Protein AF-A0A2D6XC81-F1 (afdb_monomer_lite)

Secondary structure (DSSP, 8-state):
---------------------S---HHHHHHHHHHHHHHHHHHHHHHHHHHHHHHHHHHHHHHHHHHHTT-HHHHHHHHHHHHHHHHHHHHHHHHHHHHHHHHHHHHHHHHS-GGGHHHHHTS-HHHHHHHHHHHHTTT----------S------HHHHHTS-HHHHHHHHHHHHHHHHHHHHGGG---

Foldseek 3Di:
DDDDPDDDDDDDPPPPPDDPPDDPPVVVVVVVVVVVVVVVVVVVVVVVVVVVVVVVVVVVVVQVVCVVVVVVVVVVVVVVVVVVVVVVVVVVVVVVLVVLLVVLLVLDVVPDDPVCSVVSVPDHSVVSVVVSVVVVPPDPPPVPPPPVVVVPPVPVVVVLVPDDPVVNVVVVVVVVVVVVVVVVVVPDDD

pLDDT: mean 72.51, std 19.0, range [32.0, 94.06]

Sequence (190 aa):
MAEETTITNVDEQDVQTTEPEGDVDYEALYHKEKKYAQSMRLRAQDAEGKSDKLSLKSEEDRQAKMIAEGKKDELIQEQTTRIAEYEKKLAKFGKRDEDKKAKLLDQIFENTPEDDRVHYEKMDLTQLEHFVNQQQSSDVSNPAEAVQGRTNANYNLDSFMGENDQYKRDNFGDILKSYERKATSKTKVN

Radius of gyration: 33.67 Å; chains: 1; bounding box: 51×69×95 Å

Structure (mmCIF, N/CA/C/O backbone):
data_AF-A0A2D6XC81-F1
#
_entry.id   AF-A0A2D6XC81-F1
#
loop_
_atom_site.group_PDB
_atom_site.id
_atom_site.type_symbol
_atom_site.label_atom_id
_atom_site.label_alt_id
_atom_site.label_comp_id
_atom_site.label_asym_id
_atom_site.label_entity_id
_atom_site.label_seq_id
_atom_site.pdbx_PDB_ins_code
_atom_site.Cartn_x
_atom_site.Cartn_y
_atom_site.Cartn_z
_atom_site.occupancy
_atom_site.B_iso_or_equiv
_atom_site.auth_seq_id
_atom_site.auth_comp_id
_atom_site.auth_asym_id
_atom_site.auth_atom_id
_atom_site.pdbx_PDB_model_num
ATOM 1 N N . MET A 1 1 ? -8.170 -13.259 -47.198 1.00 38.00 1 MET A N 1
ATOM 2 C CA . MET A 1 1 ? -8.009 -14.654 -46.751 1.00 38.00 1 MET A CA 1
ATOM 3 C C . MET A 1 1 ? -8.309 -14.633 -45.267 1.00 38.00 1 MET A C 1
ATOM 5 O O . MET A 1 1 ? -7.469 -14.192 -44.498 1.00 38.00 1 MET A O 1
ATOM 9 N N . ALA A 1 2 ? -9.572 -14.874 -44.923 1.00 35.81 2 ALA A N 1
ATOM 10 C CA . ALA A 1 2 ? -10.047 -14.898 -43.548 1.00 35.81 2 ALA A CA 1
ATOM 11 C C . ALA A 1 2 ? -9.906 -16.338 -43.059 1.00 35.81 2 ALA A C 1
ATOM 13 O O . ALA A 1 2 ? -10.440 -17.240 -43.700 1.00 35.81 2 ALA A O 1
ATOM 14 N N . GLU A 1 3 ? -9.152 -16.547 -41.988 1.00 41.75 3 GLU A N 1
ATOM 15 C CA . GLU A 1 3 ? -9.093 -17.838 -41.314 1.00 41.75 3 GLU A CA 1
ATOM 16 C C . GLU A 1 3 ? -10.053 -17.777 -40.125 1.00 41.75 3 GLU A C 1
ATOM 18 O O . GLU A 1 3 ? -9.837 -17.061 -39.148 1.00 41.75 3 GLU A O 1
ATOM 23 N N . GLU A 1 4 ? -11.178 -18.472 -40.293 1.00 35.69 4 GLU A N 1
ATOM 24 C CA . GLU A 1 4 ? -12.159 -18.792 -39.263 1.00 35.69 4 GLU A CA 1
ATOM 25 C C . GLU A 1 4 ? -11.505 -19.666 -38.188 1.00 35.69 4 GLU A C 1
ATOM 27 O O . GLU A 1 4 ? -11.320 -20.873 -38.361 1.00 35.69 4 GLU A O 1
ATOM 32 N N . THR A 1 5 ? -11.185 -19.075 -37.039 1.00 40.00 5 THR A N 1
ATOM 33 C CA . THR A 1 5 ? -10.867 -19.855 -35.843 1.00 40.00 5 THR A CA 1
ATOM 34 C C . THR A 1 5 ? -12.167 -20.424 -35.287 1.00 40.00 5 THR A C 1
ATOM 36 O O . THR A 1 5 ? -12.931 -19.752 -34.596 1.00 40.00 5 THR A O 1
ATOM 39 N N . THR A 1 6 ? -12.423 -21.678 -35.646 1.00 36.78 6 THR A N 1
ATOM 40 C CA . THR A 1 6 ? -13.538 -22.485 -35.153 1.00 36.78 6 THR A CA 1
ATOM 41 C C . THR A 1 6 ? -13.372 -22.691 -33.646 1.00 36.78 6 THR A C 1
ATOM 43 O O . THR A 1 6 ? -12.379 -23.255 -33.191 1.00 36.78 6 THR A O 1
ATOM 46 N N . ILE A 1 7 ? -14.337 -22.196 -32.869 1.00 39.31 7 ILE A N 1
ATOM 47 C CA . ILE A 1 7 ? -14.452 -22.428 -31.428 1.00 39.31 7 ILE A CA 1
ATOM 48 C C . ILE A 1 7 ? -14.890 -23.881 -31.238 1.00 39.31 7 ILE A C 1
ATOM 50 O O . ILE A 1 7 ? -16.054 -24.220 -31.448 1.00 39.31 7 ILE A O 1
ATOM 54 N N . THR A 1 8 ? -13.957 -24.746 -30.852 1.00 38.28 8 THR A N 1
ATOM 55 C CA . THR A 1 8 ? -14.263 -26.105 -30.402 1.00 38.28 8 THR A CA 1
ATOM 56 C C . THR A 1 8 ? -14.789 -26.031 -28.969 1.00 38.28 8 THR A C 1
ATOM 58 O O . THR A 1 8 ? -14.029 -26.073 -28.005 1.00 38.28 8 THR A O 1
ATOM 61 N N . ASN A 1 9 ? -16.107 -25.876 -28.834 1.00 41.09 9 ASN A N 1
ATOM 62 C CA . ASN A 1 9 ? -16.814 -26.313 -27.636 1.00 41.09 9 ASN A CA 1
ATOM 63 C C . ASN A 1 9 ? -16.766 -27.845 -27.613 1.00 41.09 9 ASN A C 1
ATOM 65 O O . ASN A 1 9 ? -17.255 -28.489 -28.536 1.00 41.09 9 ASN A O 1
ATOM 69 N N . VAL A 1 10 ? -16.144 -28.397 -26.578 1.00 41.81 10 VAL A N 1
ATOM 70 C CA . VAL A 1 10 ? -16.233 -29.807 -26.181 1.00 41.81 10 VAL A CA 1
ATOM 71 C C . VAL A 1 10 ? -16.662 -29.723 -24.710 1.00 41.81 10 VAL A C 1
ATOM 73 O O . VAL A 1 10 ? -15.922 -29.157 -23.906 1.00 41.81 10 VAL A O 1
ATOM 76 N N . ASP A 1 11 ? -17.957 -29.867 -24.400 1.00 35.25 11 ASP A N 1
ATOM 77 C CA . ASP A 1 11 ? -18.632 -31.145 -24.077 1.00 35.25 11 ASP A CA 1
ATOM 78 C C . ASP A 1 11 ? -17.811 -31.932 -23.031 1.00 35.25 11 ASP A C 1
ATOM 80 O O . ASP A 1 11 ? -16.642 -32.215 -23.240 1.00 35.25 11 ASP A O 1
ATOM 84 N N . GLU A 1 12 ? -18.252 -32.262 -21.822 1.00 37.16 12 GLU A N 1
ATOM 85 C CA . GLU A 1 12 ? -19.576 -32.519 -21.272 1.00 37.16 12 GLU A CA 1
ATOM 86 C C . GLU A 1 12 ? -19.522 -32.194 -19.767 1.00 37.16 12 GLU A C 1
ATOM 88 O O . GLU A 1 12 ? -18.630 -32.650 -19.046 1.00 37.16 12 GLU A O 1
ATOM 93 N N . GLN A 1 13 ? -20.489 -31.427 -19.256 1.00 36.50 13 GLN A N 1
ATOM 94 C CA . GLN A 1 13 ? -20.865 -31.580 -17.853 1.00 36.50 13 GLN A CA 1
ATOM 95 C C . GLN A 1 13 ? -21.697 -32.853 -17.776 1.00 36.50 13 GLN A C 1
ATOM 97 O O . GLN A 1 13 ? -22.894 -32.834 -18.056 1.00 36.50 13 GLN A O 1
ATOM 102 N N . ASP A 1 14 ? -21.046 -33.954 -17.420 1.00 32.00 14 ASP A N 1
ATOM 103 C CA . ASP A 1 14 ? -21.730 -35.154 -16.966 1.00 32.00 14 ASP A CA 1
ATOM 104 C C . ASP A 1 14 ? -22.440 -34.797 -15.651 1.00 32.00 14 ASP A C 1
ATOM 106 O O . ASP A 1 14 ? -21.858 -34.804 -14.562 1.00 32.00 14 ASP A O 1
ATOM 110 N N . VAL A 1 15 ? -23.696 -34.349 -15.756 1.00 44.41 15 VAL A N 1
ATOM 111 C CA . VAL A 1 15 ? -24.601 -34.212 -14.613 1.00 44.41 15 VAL A CA 1
ATOM 112 C C . VAL A 1 15 ? -25.024 -35.625 -14.243 1.00 44.41 15 VAL A C 1
ATOM 114 O O . VAL A 1 15 ? -26.138 -36.073 -14.519 1.00 44.41 15 VAL A O 1
ATOM 117 N N . GLN A 1 16 ? -24.102 -36.339 -13.608 1.00 36.78 16 GLN A N 1
ATOM 118 C CA . GLN A 1 16 ? -24.397 -37.590 -12.949 1.00 36.78 16 GLN A CA 1
ATOM 119 C C . GLN A 1 16 ? -25.244 -37.258 -11.715 1.00 36.78 16 GLN A C 1
ATOM 121 O O . GLN A 1 16 ? -24.749 -36.941 -10.635 1.00 36.78 16 GLN A O 1
ATOM 126 N N . THR A 1 17 ? -26.562 -37.278 -11.903 1.00 44.34 17 THR A N 1
ATOM 127 C CA . THR A 1 17 ? -27.550 -37.296 -10.823 1.00 44.34 17 THR A CA 1
ATOM 128 C C . THR A 1 17 ? -27.515 -38.681 -10.182 1.00 44.34 17 THR A C 1
ATOM 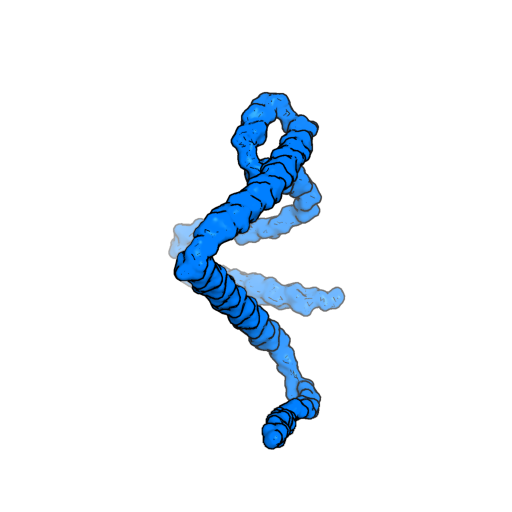130 O O . THR A 1 17 ? -28.348 -39.538 -10.447 1.00 44.34 17 THR A O 1
ATOM 133 N N . THR A 1 18 ? -26.505 -38.931 -9.350 1.00 44.34 18 THR A N 1
ATOM 134 C CA . THR A 1 18 ? -26.575 -39.998 -8.349 1.00 44.34 18 THR A CA 1
ATOM 135 C C . THR A 1 18 ? -27.339 -39.460 -7.150 1.00 44.34 18 THR A C 1
ATOM 137 O O . THR A 1 18 ? -26.847 -38.578 -6.443 1.00 44.34 18 THR A O 1
ATOM 140 N N . GLU A 1 19 ? -28.548 -39.976 -6.936 1.00 47.47 19 GLU A N 1
ATOM 141 C CA . GLU A 1 19 ? -29.212 -39.916 -5.633 1.00 47.47 19 GLU A CA 1
ATOM 142 C C . GLU A 1 19 ? -28.223 -40.391 -4.551 1.00 47.47 19 GLU A C 1
ATOM 144 O O . GLU A 1 19 ? -27.552 -41.408 -4.760 1.00 47.47 19 GLU A O 1
ATOM 149 N N . PRO A 1 20 ? -28.067 -39.689 -3.412 1.00 48.84 20 PRO A N 1
ATOM 150 C CA . PRO A 1 20 ? -27.183 -40.160 -2.363 1.00 48.84 20 PRO A CA 1
ATOM 151 C C . PRO A 1 20 ? -27.918 -41.234 -1.553 1.00 48.84 20 PRO A C 1
ATOM 153 O O . PRO A 1 20 ? -28.491 -40.961 -0.501 1.00 48.84 20 PRO A O 1
ATOM 156 N N . GLU A 1 21 ? -27.902 -42.476 -2.034 1.00 52.81 21 GLU A N 1
ATOM 157 C CA . GLU A 1 21 ? -28.022 -43.634 -1.148 1.00 52.81 21 GLU A CA 1
ATOM 158 C C . GLU A 1 21 ? -26.686 -43.802 -0.413 1.00 52.81 21 GLU A C 1
ATOM 160 O O . GLU A 1 21 ? -25.745 -44.427 -0.899 1.00 52.81 21 GLU A O 1
ATOM 165 N N . GLY A 1 22 ? -26.579 -43.180 0.757 1.00 58.00 22 GLY A N 1
ATOM 166 C CA . GLY A 1 22 ? -25.412 -43.295 1.623 1.00 58.00 22 GLY A CA 1
ATOM 167 C C . GLY A 1 22 ? -25.286 -42.084 2.529 1.00 58.00 22 GLY A C 1
ATOM 168 O O . GLY A 1 22 ? -25.382 -40.953 2.062 1.00 58.00 22 GLY A O 1
ATOM 169 N N . ASP A 1 23 ? -25.093 -42.336 3.822 1.00 63.72 23 ASP A N 1
ATOM 170 C CA . ASP A 1 23 ? -24.831 -41.320 4.842 1.00 63.72 23 ASP A CA 1
ATOM 171 C C . ASP A 1 23 ? -23.708 -40.391 4.346 1.00 63.72 23 ASP A C 1
ATOM 173 O O . ASP A 1 23 ? -22.561 -40.813 4.167 1.00 63.72 23 ASP A O 1
ATOM 177 N N . VAL A 1 24 ? -24.061 -39.155 3.983 1.00 73.88 24 VAL A N 1
ATOM 178 C CA . VAL A 1 24 ? -23.108 -38.198 3.420 1.00 73.88 24 VAL A CA 1
ATOM 179 C C . VAL A 1 24 ? -22.187 -37.781 4.553 1.00 73.88 24 VAL A C 1
ATOM 181 O O . VAL A 1 24 ? -22.616 -37.126 5.498 1.00 73.88 24 VAL A O 1
ATOM 184 N N . ASP A 1 25 ? -20.909 -38.139 4.455 1.00 81.06 25 ASP A N 1
ATOM 185 C CA . ASP A 1 25 ? -19.896 -37.684 5.404 1.00 81.06 25 ASP A CA 1
ATOM 186 C C . ASP A 1 25 ? -19.645 -36.178 5.210 1.00 81.06 25 ASP A C 1
ATOM 188 O O . ASP A 1 25 ? -18.779 -35.729 4.446 1.00 81.06 25 ASP A O 1
ATOM 192 N N . TYR A 1 26 ? -20.467 -35.381 5.892 1.00 86.06 26 TYR A N 1
ATOM 193 C CA . TYR A 1 26 ? -20.408 -33.925 5.886 1.00 86.06 26 TYR A CA 1
ATOM 194 C C . TYR A 1 26 ? -19.076 -33.399 6.433 1.00 86.06 26 TYR A C 1
ATOM 196 O O . TYR A 1 26 ? -18.635 -32.323 6.024 1.00 86.06 26 TYR A O 1
ATOM 204 N N . GLU A 1 27 ? -18.407 -34.146 7.315 1.00 85.12 27 GLU A N 1
ATOM 205 C CA . GLU A 1 27 ? -17.112 -33.759 7.871 1.00 85.12 27 GLU A CA 1
ATOM 206 C C . GLU A 1 27 ? -16.013 -33.877 6.805 1.00 85.12 27 GLU A C 1
ATOM 208 O O . GLU A 1 27 ? -15.240 -32.934 6.584 1.00 85.12 27 GLU A O 1
ATOM 213 N N . ALA A 1 28 ? -15.999 -34.976 6.047 1.00 87.62 28 ALA A N 1
ATOM 214 C CA . ALA A 1 28 ? -15.106 -35.133 4.901 1.00 87.62 28 ALA A CA 1
ATOM 215 C C . ALA A 1 28 ? -15.373 -34.087 3.804 1.00 87.62 28 ALA A C 1
ATOM 217 O O . ALA A 1 28 ? -14.422 -33.530 3.236 1.00 87.62 28 ALA A O 1
ATOM 218 N N . LEU A 1 29 ? -16.645 -33.777 3.525 1.00 88.81 29 LEU A N 1
ATOM 219 C CA . LEU A 1 29 ? -17.021 -32.757 2.543 1.00 88.81 29 LEU A CA 1
ATOM 220 C C . LEU A 1 29 ? -16.541 -31.361 2.968 1.00 88.81 29 LEU A C 1
ATOM 222 O O . LEU A 1 29 ? -15.898 -30.666 2.178 1.00 88.81 29 LEU A O 1
ATOM 226 N N . TYR A 1 30 ? -16.751 -30.993 4.232 1.00 91.50 30 TYR A N 1
ATOM 227 C CA . TYR A 1 30 ? -16.289 -29.727 4.799 1.00 91.50 30 TYR A CA 1
ATOM 228 C C . TYR A 1 30 ? -14.764 -29.582 4.726 1.00 91.50 30 TYR A C 1
ATOM 230 O O . TYR A 1 30 ? -14.238 -28.548 4.305 1.00 91.50 30 TYR A O 1
ATOM 238 N N . HIS A 1 31 ? -14.012 -30.628 5.079 1.00 92.06 31 HIS A N 1
ATOM 239 C CA . HIS A 1 31 ? -12.553 -30.593 4.984 1.00 92.06 31 HIS A CA 1
ATOM 240 C C . HIS A 1 31 ? -12.051 -30.493 3.540 1.00 92.06 31 HIS A C 1
ATOM 242 O O . HIS A 1 31 ? -11.043 -29.822 3.288 1.00 92.06 31 HIS A O 1
ATOM 248 N N . LYS A 1 32 ? -12.744 -31.127 2.589 1.00 91.06 32 LYS A N 1
ATOM 249 C CA . LYS A 1 32 ? -12.451 -31.011 1.155 1.00 91.06 32 LYS A CA 1
ATOM 250 C C . LYS A 1 32 ? -12.689 -29.584 0.661 1.00 91.06 32 LYS A C 1
ATOM 252 O O . LYS A 1 32 ? -11.815 -29.022 -0.001 1.00 91.06 32 LYS A O 1
ATOM 257 N N . GLU A 1 33 ? -13.809 -28.977 1.038 1.00 89.75 33 GLU A N 1
ATOM 258 C CA . GLU A 1 33 ? -14.145 -27.600 0.677 1.00 89.75 33 GLU A CA 1
ATOM 259 C C . GLU A 1 33 ? -13.168 -26.596 1.296 1.00 89.75 33 GLU A C 1
ATOM 261 O O . GLU A 1 33 ? -12.635 -25.735 0.598 1.00 89.75 33 GLU A O 1
ATOM 266 N N . LYS A 1 34 ? -12.812 -26.765 2.574 1.00 93.75 34 LYS A N 1
ATOM 267 C CA . LYS A 1 34 ? -11.819 -25.919 3.247 1.00 93.75 34 LYS A CA 1
ATOM 268 C C . LYS A 1 34 ? -10.455 -25.962 2.553 1.00 93.75 34 LYS A C 1
ATOM 270 O O . LYS A 1 34 ? -9.836 -24.917 2.345 1.00 93.75 34 LYS A O 1
ATOM 275 N N . LYS A 1 35 ? -9.980 -27.154 2.171 1.00 92.50 35 LYS A N 1
ATOM 276 C CA . LYS A 1 35 ? -8.724 -27.312 1.413 1.00 92.50 35 LYS A CA 1
ATOM 277 C C . LYS A 1 35 ? -8.811 -26.655 0.037 1.00 92.50 35 LYS A C 1
ATOM 279 O O . LYS A 1 35 ? -7.855 -26.007 -0.387 1.00 92.50 35 LYS A O 1
ATOM 284 N N . TYR A 1 36 ? -9.949 -26.788 -0.640 1.00 91.50 36 TYR A N 1
ATOM 285 C CA . TYR A 1 36 ? -10.182 -26.151 -1.931 1.00 91.50 36 TYR A CA 1
ATOM 286 C C . TYR A 1 36 ? -10.188 -24.620 -1.821 1.00 91.50 36 TYR A C 1
ATOM 288 O O . TYR A 1 36 ? -9.450 -23.955 -2.545 1.00 91.50 36 TYR A O 1
ATOM 296 N N . ALA A 1 37 ? -10.918 -24.058 -0.855 1.00 90.94 37 ALA A N 1
ATOM 297 C CA . ALA A 1 37 ? -10.942 -22.622 -0.585 1.00 90.94 37 ALA A CA 1
ATOM 298 C C . ALA A 1 37 ? -9.540 -22.081 -0.255 1.00 90.94 37 ALA A C 1
ATOM 300 O O . ALA A 1 37 ? -9.124 -21.045 -0.777 1.00 90.94 37 ALA A O 1
ATOM 301 N N . GLN A 1 38 ? -8.766 -22.814 0.553 1.00 92.50 38 GLN A N 1
ATOM 302 C CA . GLN A 1 38 ? -7.378 -22.462 0.851 1.00 92.50 38 GLN A CA 1
ATOM 303 C C . GLN A 1 38 ? -6.492 -22.492 -0.404 1.00 92.50 38 GLN A C 1
ATOM 305 O O . GLN A 1 38 ? -5.695 -21.578 -0.612 1.00 92.50 38 GLN A O 1
ATOM 310 N N . SER A 1 39 ? -6.642 -23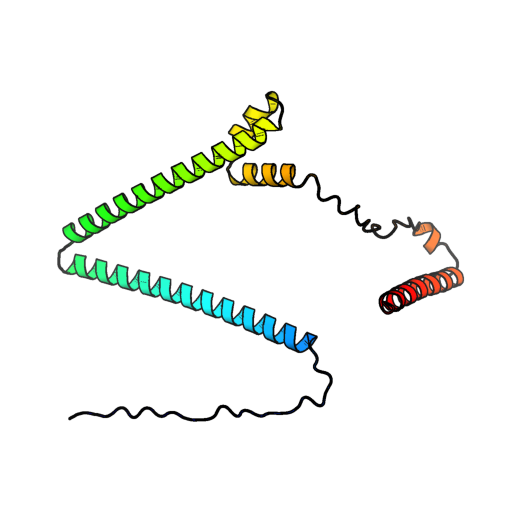.506 -1.259 1.00 93.62 39 SER A N 1
ATOM 311 C CA . SER A 1 39 ? -5.908 -23.607 -2.524 1.00 93.62 39 SER A CA 1
ATOM 312 C C . SER A 1 39 ? -6.246 -22.459 -3.477 1.00 93.62 39 SER A C 1
ATOM 314 O O . SER A 1 39 ? -5.343 -21.868 -4.069 1.00 93.62 39 SER A O 1
ATOM 316 N N . MET A 1 40 ? -7.524 -22.092 -3.582 1.00 92.19 40 MET A N 1
ATOM 317 C CA . MET A 1 40 ? -7.965 -20.970 -4.410 1.00 92.19 40 MET A CA 1
ATOM 318 C C . MET A 1 40 ? -7.427 -19.637 -3.892 1.00 92.19 40 MET A C 1
ATOM 320 O O . MET A 1 40 ? -6.970 -18.823 -4.691 1.00 92.19 40 MET A O 1
ATOM 324 N N . ARG A 1 41 ? -7.384 -19.440 -2.568 1.00 93.38 41 ARG A N 1
ATOM 325 C CA . ARG A 1 41 ? -6.755 -18.258 -1.964 1.00 93.38 41 ARG A CA 1
ATOM 326 C C . ARG A 1 41 ? -5.262 -18.176 -2.284 1.00 93.38 41 ARG A C 1
ATOM 328 O O . ARG A 1 41 ? -4.798 -17.111 -2.673 1.00 93.38 41 ARG A O 1
ATOM 335 N N . LEU A 1 42 ? -4.522 -19.278 -2.153 1.00 93.81 42 LEU A N 1
ATOM 336 C CA . LEU A 1 42 ? -3.093 -19.315 -2.494 1.00 93.81 42 LEU A CA 1
ATOM 337 C C . LEU A 1 42 ? -2.865 -19.015 -3.977 1.00 93.81 42 LEU A C 1
ATOM 339 O O . LEU A 1 42 ? -2.012 -18.206 -4.321 1.00 93.81 42 LEU A O 1
ATOM 343 N N . ARG A 1 43 ? -3.680 -19.603 -4.860 1.00 94.06 43 ARG A N 1
ATOM 344 C CA . ARG A 1 43 ? -3.616 -19.328 -6.298 1.00 94.06 43 ARG A CA 1
ATOM 345 C C . ARG A 1 43 ? -3.908 -17.862 -6.616 1.00 94.06 43 ARG A C 1
ATOM 347 O O . ARG A 1 43 ? -3.245 -17.303 -7.484 1.00 94.06 43 ARG A O 1
ATOM 354 N N . ALA A 1 44 ? -4.886 -17.258 -5.943 1.00 93.31 44 ALA A N 1
ATOM 355 C CA . ALA A 1 44 ? -5.198 -15.844 -6.107 1.00 93.31 44 ALA A CA 1
ATOM 356 C C . ALA A 1 44 ? -4.011 -14.969 -5.681 1.00 93.31 44 ALA A C 1
ATOM 358 O O . ALA A 1 44 ? -3.567 -14.141 -6.466 1.00 93.31 44 ALA A O 1
ATOM 359 N N . GLN A 1 45 ? -3.422 -15.234 -4.512 1.00 94.06 45 GLN A N 1
ATOM 360 C CA . GLN A 1 45 ? -2.234 -14.519 -4.031 1.00 94.06 45 GLN A CA 1
ATOM 361 C C . GLN A 1 45 ? -1.032 -14.675 -4.976 1.00 94.06 45 GLN A C 1
ATOM 363 O O . GLN A 1 45 ? -0.335 -13.705 -5.266 1.00 94.06 45 GLN A O 1
ATOM 368 N N . ASP A 1 46 ? -0.810 -15.877 -5.514 1.00 93.56 46 ASP A N 1
ATOM 369 C CA . ASP A 1 46 ? 0.243 -16.122 -6.504 1.00 93.56 46 ASP A CA 1
ATOM 370 C C . ASP A 1 46 ? -0.016 -15.380 -7.822 1.00 93.56 46 ASP A C 1
ATOM 372 O O . ASP A 1 46 ? 0.923 -14.902 -8.466 1.00 93.56 46 ASP A O 1
ATOM 376 N N . ALA A 1 47 ? -1.276 -15.303 -8.256 1.00 93.38 47 ALA A N 1
ATOM 377 C CA . ALA A 1 47 ? -1.667 -14.582 -9.461 1.00 93.38 47 ALA A CA 1
ATOM 378 C C . ALA A 1 47 ? -1.511 -13.066 -9.282 1.00 93.38 47 ALA A C 1
ATOM 380 O O . ALA A 1 47 ? -0.930 -12.421 -10.153 1.00 93.38 47 ALA A O 1
ATOM 381 N N . GLU A 1 48 ? -1.942 -12.522 -8.143 1.00 93.12 48 GLU A N 1
ATOM 382 C CA . GLU A 1 48 ? -1.729 -11.124 -7.754 1.00 93.12 48 GLU A CA 1
ATOM 383 C C . GLU A 1 48 ? -0.232 -10.795 -7.741 1.00 93.12 48 GLU A C 1
ATOM 385 O O . GLU A 1 48 ? 0.212 -9.902 -8.459 1.00 93.12 48 GLU A O 1
ATOM 390 N N . GLY A 1 49 ? 0.587 -11.609 -7.067 1.00 92.25 49 GLY A N 1
ATOM 391 C CA . GLY A 1 49 ? 2.034 -11.396 -7.020 1.00 92.25 49 GLY A CA 1
ATOM 392 C C . GLY A 1 49 ? 2.723 -11.490 -8.389 1.00 92.25 49 GLY A C 1
ATOM 393 O O . GLY A 1 49 ? 3.729 -10.819 -8.632 1.00 92.25 49 GLY A O 1
ATOM 394 N N . LYS A 1 50 ? 2.211 -12.312 -9.315 1.00 93.94 50 LYS A N 1
ATOM 395 C CA . LYS A 1 50 ? 2.695 -12.345 -10.708 1.00 93.94 50 LYS A CA 1
ATOM 396 C C . LYS A 1 50 ? 2.251 -11.115 -11.493 1.00 93.94 50 LYS A C 1
ATOM 398 O O . LYS A 1 50 ? 3.060 -10.575 -12.247 1.00 93.94 50 LYS A O 1
ATOM 403 N N . SER A 1 51 ? 1.006 -10.683 -11.315 1.00 92.19 51 SER A N 1
ATOM 404 C CA . SER A 1 51 ? 0.461 -9.480 -11.943 1.00 92.19 51 SER A CA 1
ATOM 405 C C . SER A 1 51 ? 1.258 -8.242 -11.535 1.00 92.19 51 SER A C 1
ATOM 407 O O . SER A 1 51 ? 1.700 -7.492 -12.402 1.00 92.19 51 SER A O 1
ATOM 409 N N . ASP A 1 52 ? 1.559 -8.091 -10.245 1.00 91.50 52 ASP A N 1
ATOM 410 C CA . ASP A 1 52 ? 2.354 -6.974 -9.725 1.00 91.50 52 ASP A CA 1
ATOM 411 C C . ASP A 1 52 ? 3.761 -6.947 -10.329 1.00 91.50 52 ASP A C 1
ATOM 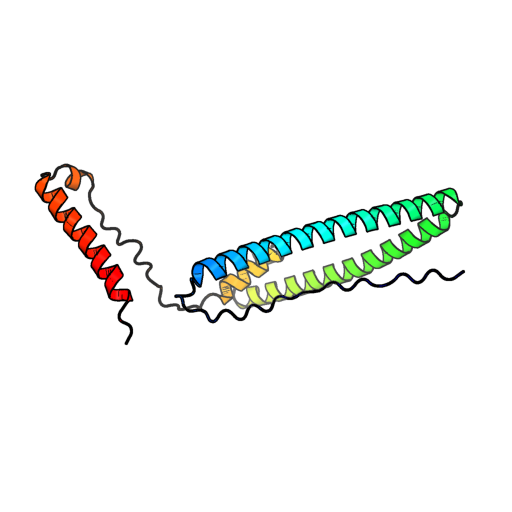413 O O . ASP A 1 52 ? 4.240 -5.906 -10.779 1.00 91.50 52 ASP A O 1
ATOM 417 N N . LYS A 1 53 ? 4.414 -8.113 -10.425 1.00 92.62 53 LYS A N 1
ATOM 418 C CA . LYS A 1 53 ? 5.737 -8.235 -11.060 1.00 92.62 53 LYS A CA 1
ATOM 419 C C . LYS A 1 53 ? 5.708 -7.868 -12.542 1.00 92.62 53 LYS A C 1
ATOM 421 O O . LYS A 1 53 ? 6.644 -7.234 -13.022 1.00 92.62 53 LYS A O 1
ATOM 426 N N . LEU A 1 54 ? 4.678 -8.290 -13.276 1.00 92.56 54 LEU A N 1
ATOM 427 C CA . LEU A 1 54 ? 4.526 -7.946 -14.692 1.00 92.56 54 LEU A CA 1
ATOM 428 C C . LEU A 1 54 ? 4.234 -6.457 -14.878 1.00 92.56 54 LEU A C 1
ATOM 430 O O . LEU A 1 54 ? 4.821 -5.836 -15.760 1.00 92.56 54 LEU A O 1
ATOM 434 N N . SER A 1 55 ? 3.391 -5.876 -14.024 1.00 92.88 55 SER A N 1
ATOM 435 C CA . SER A 1 55 ? 3.102 -4.443 -14.042 1.00 92.88 55 SER A CA 1
ATOM 436 C C . SER A 1 55 ? 4.354 -3.614 -13.761 1.00 92.88 55 SER A C 1
ATOM 438 O O . SER A 1 55 ? 4.586 -2.626 -14.452 1.00 92.88 55 SER A O 1
ATOM 440 N N . LEU A 1 56 ? 5.174 -4.020 -12.784 1.00 92.69 56 LEU A N 1
ATOM 441 C CA . LEU A 1 56 ? 6.430 -3.340 -12.466 1.00 92.69 56 LEU A CA 1
ATOM 442 C C . LEU A 1 56 ? 7.391 -3.380 -13.660 1.00 92.69 56 LEU A C 1
ATOM 444 O O . LEU A 1 56 ? 7.860 -2.338 -14.102 1.00 92.69 56 LEU A O 1
ATOM 448 N N . LYS A 1 57 ? 7.609 -4.568 -14.238 1.00 93.12 57 LYS A N 1
ATOM 449 C CA . LYS A 1 57 ? 8.475 -4.737 -15.415 1.00 93.12 57 LYS A CA 1
ATOM 450 C C . LYS A 1 57 ? 7.997 -3.932 -16.618 1.00 93.12 57 LYS A C 1
ATOM 452 O O . LYS A 1 57 ? 8.800 -3.302 -17.292 1.00 93.12 57 LYS A O 1
ATOM 457 N N . SER A 1 58 ? 6.691 -3.923 -16.882 1.00 92.44 58 SER A N 1
ATOM 458 C CA . SER A 1 58 ? 6.126 -3.141 -17.985 1.00 92.44 58 SER A CA 1
ATOM 459 C C . SER A 1 58 ? 6.357 -1.639 -17.804 1.00 92.44 58 SER A C 1
ATOM 461 O O . SER A 1 58 ? 6.553 -0.928 -18.789 1.00 92.44 58 SER A O 1
ATOM 463 N N . GLU A 1 59 ? 6.302 -1.145 -16.567 1.00 90.19 59 GLU A N 1
ATOM 464 C CA . GLU A 1 59 ? 6.566 0.259 -16.260 1.00 90.19 59 GLU A CA 1
ATOM 465 C C . GLU A 1 59 ? 8.065 0.579 -16.369 1.00 90.19 59 GLU A C 1
ATOM 467 O O . GLU A 1 59 ? 8.425 1.594 -16.963 1.00 90.19 59 GLU A O 1
ATOM 472 N N . GLU A 1 60 ? 8.947 -0.307 -15.898 1.00 91.31 60 GLU A N 1
ATOM 473 C CA . GLU A 1 60 ? 10.401 -0.194 -16.091 1.00 91.31 60 GLU A CA 1
ATOM 474 C C . GLU A 1 60 ? 10.771 -0.149 -17.583 1.00 91.31 60 GLU A C 1
ATOM 476 O O . GLU A 1 60 ? 11.509 0.740 -18.013 1.00 91.31 60 GLU A O 1
ATOM 481 N N . ASP A 1 61 ? 10.197 -1.038 -18.398 1.00 91.62 61 ASP A N 1
ATOM 482 C CA . ASP A 1 61 ? 10.413 -1.072 -19.847 1.00 91.62 61 ASP A CA 1
ATOM 483 C C . ASP A 1 61 ? 9.913 0.209 -20.530 1.00 91.62 61 ASP A C 1
ATOM 485 O O . ASP A 1 61 ? 10.564 0.739 -21.436 1.00 91.62 61 ASP A O 1
ATOM 489 N N . ARG A 1 62 ? 8.762 0.742 -20.101 1.00 91.69 62 ARG A N 1
ATOM 490 C CA . ARG A 1 62 ? 8.239 2.022 -20.597 1.00 91.69 62 ARG A CA 1
ATOM 491 C C . ARG A 1 62 ? 9.197 3.168 -20.267 1.00 91.69 62 ARG A C 1
ATOM 493 O O . ARG A 1 62 ? 9.491 3.981 -21.144 1.00 91.69 62 ARG A O 1
ATOM 500 N N . GLN A 1 63 ? 9.698 3.230 -19.035 1.00 90.25 63 GLN A N 1
ATOM 501 C CA . GLN A 1 63 ? 10.647 4.261 -18.612 1.00 90.25 63 GLN A CA 1
ATOM 502 C C . GLN A 1 63 ? 11.970 4.150 -19.378 1.00 90.25 63 GLN A C 1
ATOM 504 O O . GLN A 1 63 ? 12.476 5.158 -19.873 1.00 90.25 63 GLN A O 1
ATOM 509 N N . ALA A 1 64 ? 12.486 2.933 -19.568 1.00 90.69 64 ALA A N 1
ATOM 510 C CA . ALA A 1 64 ? 13.683 2.680 -20.364 1.00 90.69 64 ALA A CA 1
ATOM 511 C C . ALA A 1 64 ? 13.518 3.141 -21.823 1.00 90.69 64 ALA A C 1
ATOM 513 O O . ALA A 1 64 ? 14.424 3.774 -22.368 1.00 90.69 64 ALA A O 1
ATOM 514 N N . LYS A 1 65 ? 12.348 2.906 -22.439 1.00 91.31 65 LYS A N 1
ATOM 515 C CA . LYS A 1 65 ? 12.031 3.413 -23.786 1.00 91.31 65 LYS A CA 1
ATOM 516 C C . LYS A 1 65 ? 12.008 4.937 -23.841 1.00 91.31 65 LYS A C 1
ATOM 518 O O . LYS A 1 65 ? 12.634 5.509 -24.726 1.00 91.31 65 LYS A O 1
ATOM 523 N N . MET A 1 66 ? 11.359 5.605 -22.886 1.00 87.19 66 MET A N 1
ATOM 524 C CA . MET A 1 66 ? 11.330 7.074 -22.858 1.00 87.19 66 MET A CA 1
ATOM 525 C C . MET A 1 66 ? 12.730 7.677 -22.687 1.00 87.19 66 MET A C 1
ATOM 527 O O . MET A 1 66 ? 13.046 8.685 -23.315 1.00 87.19 66 MET A O 1
ATOM 531 N N . ILE A 1 67 ? 13.598 7.035 -21.900 1.00 89.44 67 ILE A N 1
ATOM 532 C CA . ILE A 1 67 ? 15.005 7.438 -21.773 1.00 89.44 67 ILE A CA 1
ATOM 533 C C . ILE A 1 67 ? 15.750 7.240 -23.100 1.00 89.44 67 ILE A C 1
ATOM 535 O O . ILE A 1 67 ? 16.468 8.143 -23.528 1.00 89.44 67 ILE A O 1
ATOM 539 N N . ALA A 1 68 ? 15.565 6.096 -23.768 1.00 90.38 68 ALA A N 1
ATOM 540 C CA . ALA A 1 68 ? 16.194 5.804 -25.057 1.00 90.38 68 ALA A CA 1
ATOM 541 C C . ALA A 1 68 ? 15.737 6.759 -26.178 1.00 90.38 68 ALA A C 1
ATOM 543 O O . ALA A 1 68 ? 16.531 7.116 -27.043 1.00 90.38 68 ALA A O 1
ATOM 544 N N . GLU A 1 69 ? 14.484 7.218 -26.135 1.00 90.62 69 GLU A N 1
ATOM 545 C CA . GLU A 1 69 ? 13.918 8.225 -27.045 1.00 90.62 69 GLU A CA 1
ATOM 546 C C . GLU A 1 69 ? 14.336 9.669 -26.702 1.00 90.62 69 GLU A C 1
ATOM 548 O O . GLU A 1 69 ? 13.926 10.607 -27.384 1.00 90.62 69 GLU A O 1
ATOM 553 N N . GLY A 1 70 ? 15.134 9.878 -25.648 1.00 87.56 70 GLY A N 1
ATOM 554 C CA . GLY A 1 70 ? 15.582 11.205 -25.213 1.00 87.56 70 GLY A CA 1
ATOM 555 C C . GLY A 1 70 ? 14.528 12.023 -24.455 1.00 87.56 70 GLY A C 1
ATOM 556 O O . GLY A 1 70 ? 14.778 13.178 -24.123 1.00 87.56 70 GLY A O 1
ATOM 557 N N . LYS A 1 71 ? 13.376 11.435 -24.110 1.00 93.19 71 LYS A N 1
ATOM 558 C CA . LYS A 1 71 ? 12.249 12.076 -23.398 1.00 93.19 71 LYS A CA 1
ATOM 559 C C . LYS A 1 71 ? 12.421 12.072 -21.877 1.00 93.19 71 LYS A C 1
ATOM 561 O O . LYS A 1 71 ? 11.476 11.872 -21.114 1.00 93.19 71 LYS A O 1
ATOM 566 N N . LYS A 1 72 ? 13.651 12.271 -21.405 1.00 90.69 72 LYS A N 1
ATOM 567 C CA . LYS A 1 72 ? 13.964 12.226 -19.970 1.00 90.69 72 LYS A CA 1
ATOM 568 C C . LYS A 1 72 ? 13.219 13.312 -19.185 1.00 90.69 72 LYS A C 1
ATOM 570 O O . LYS A 1 72 ? 12.758 13.046 -18.080 1.00 90.69 72 LYS A O 1
ATOM 575 N N . ASP A 1 73 ? 13.070 14.500 -19.763 1.00 89.19 73 ASP A N 1
ATOM 576 C CA . ASP A 1 73 ? 12.408 15.628 -19.099 1.00 89.19 73 ASP A CA 1
ATOM 577 C C . ASP A 1 73 ? 10.898 15.395 -18.924 1.00 89.19 73 ASP A C 1
ATOM 579 O O . ASP A 1 73 ? 10.346 15.724 -17.874 1.00 89.19 73 ASP A O 1
ATOM 583 N N . GLU A 1 74 ? 10.242 14.748 -19.894 1.00 89.56 74 GLU A N 1
ATOM 584 C CA . GLU A 1 74 ? 8.833 14.333 -19.787 1.00 89.56 74 GLU A CA 1
ATOM 585 C C . GLU A 1 74 ? 8.645 13.292 -18.672 1.00 89.56 74 GLU A C 1
ATOM 587 O O . GLU A 1 74 ? 7.744 13.425 -17.843 1.00 89.56 74 GLU A O 1
ATOM 592 N N . LEU A 1 75 ? 9.546 12.303 -18.583 1.00 90.12 75 LEU A N 1
ATOM 593 C CA . LEU A 1 75 ? 9.534 11.307 -17.506 1.00 90.12 75 LEU A CA 1
ATOM 594 C C . LEU A 1 75 ? 9.728 11.955 -16.123 1.00 90.12 75 LEU A C 1
ATOM 596 O O . LEU A 1 75 ? 9.047 11.586 -15.165 1.00 90.12 75 LEU A O 1
ATOM 600 N N . ILE A 1 76 ? 10.620 12.944 -16.005 1.00 89.56 76 ILE A N 1
ATOM 601 C CA . ILE A 1 76 ? 10.825 13.689 -14.753 1.00 89.56 76 ILE A CA 1
ATOM 602 C C . ILE A 1 76 ? 9.555 14.459 -14.365 1.00 89.56 76 ILE A C 1
ATOM 604 O O . ILE A 1 76 ? 9.165 14.441 -13.195 1.00 89.56 76 ILE A O 1
ATOM 608 N N . GLN A 1 77 ? 8.883 15.111 -15.318 1.00 93.06 77 GLN A N 1
ATOM 609 C CA . GLN A 1 77 ? 7.623 15.817 -15.056 1.00 93.06 77 GLN A CA 1
ATOM 610 C C . GLN A 1 77 ? 6.504 14.867 -14.612 1.00 93.06 77 GLN A C 1
ATOM 612 O O . GLN A 1 77 ? 5.778 15.176 -13.661 1.00 93.06 77 GLN A O 1
ATOM 617 N N . GLU A 1 78 ? 6.385 13.696 -15.244 1.00 90.25 78 GLU A N 1
ATOM 618 C CA . GLU A 1 78 ? 5.423 12.665 -14.847 1.00 90.25 78 GLU A CA 1
ATOM 619 C C . GLU A 1 78 ? 5.693 12.186 -13.414 1.00 90.25 78 GLU A C 1
ATOM 621 O O . GLU A 1 78 ? 4.789 12.197 -12.574 1.00 90.25 78 GLU A O 1
ATOM 626 N N . GLN A 1 79 ? 6.945 11.839 -13.094 1.00 91.00 79 GLN A N 1
ATOM 627 C CA . GLN A 1 79 ? 7.332 11.406 -11.749 1.00 91.00 79 GLN A CA 1
ATOM 628 C C . GLN A 1 79 ? 7.096 12.496 -10.699 1.00 91.00 79 GLN A C 1
ATOM 630 O O . GLN A 1 79 ? 6.553 12.208 -9.634 1.00 91.00 79 GLN A O 1
ATOM 635 N N . THR A 1 80 ? 7.427 13.751 -11.007 1.00 91.12 80 THR A N 1
ATOM 636 C CA . THR A 1 80 ? 7.210 14.895 -10.105 1.00 91.12 80 THR A CA 1
ATOM 637 C C . THR A 1 80 ? 5.725 15.085 -9.801 1.00 91.12 80 THR A C 1
ATOM 639 O O . THR A 1 80 ? 5.334 15.256 -8.646 1.00 91.12 80 THR A O 1
ATOM 642 N N . THR A 1 81 ? 4.878 14.990 -10.828 1.00 93.50 81 THR A N 1
ATOM 643 C CA . THR A 1 81 ? 3.420 15.081 -10.670 1.00 93.50 81 THR A CA 1
ATOM 644 C C . THR A 1 81 ? 2.894 13.943 -9.798 1.00 93.50 81 THR A C 1
ATOM 646 O O . THR A 1 81 ? 2.123 14.171 -8.864 1.00 93.50 81 THR A O 1
ATOM 649 N N . ARG A 1 82 ? 3.370 12.718 -10.044 1.00 92.44 82 ARG A N 1
ATOM 650 C CA . ARG A 1 82 ? 2.978 11.524 -9.287 1.00 92.44 82 ARG A CA 1
ATOM 651 C C . ARG A 1 82 ? 3.393 11.606 -7.817 1.00 92.44 82 ARG A C 1
ATOM 653 O O . ARG A 1 82 ? 2.611 11.235 -6.944 1.00 92.44 82 ARG A O 1
ATOM 660 N N . ILE A 1 83 ? 4.588 12.126 -7.536 1.00 92.31 83 ILE A N 1
ATOM 661 C CA . ILE A 1 83 ? 5.065 12.389 -6.171 1.00 92.31 83 ILE A CA 1
ATOM 662 C C . ILE A 1 83 ? 4.137 13.390 -5.479 1.00 92.31 83 ILE A C 1
ATOM 664 O O . ILE A 1 83 ? 3.611 13.081 -4.412 1.00 92.31 83 ILE A O 1
ATOM 668 N N . ALA A 1 84 ? 3.835 14.525 -6.117 1.00 93.00 84 ALA A N 1
ATOM 669 C CA . ALA A 1 84 ? 2.941 15.532 -5.547 1.00 93.00 84 ALA A CA 1
ATOM 670 C C . ALA A 1 84 ? 1.525 14.983 -5.266 1.00 93.00 84 ALA A C 1
ATOM 672 O O . ALA A 1 84 ? 0.869 15.366 -4.293 1.00 93.00 84 ALA A O 1
ATOM 673 N N . GLU A 1 85 ? 1.020 14.070 -6.097 1.00 92.88 85 GLU A N 1
ATOM 674 C CA . GLU A 1 85 ? -0.241 13.370 -5.834 1.00 92.88 85 GLU A CA 1
ATOM 675 C C . GLU A 1 85 ? -0.162 12.424 -4.634 1.00 92.88 85 GLU A C 1
ATOM 677 O O . GLU A 1 85 ? -1.091 12.390 -3.818 1.00 92.88 85 GLU A O 1
ATOM 682 N N . TYR A 1 86 ? 0.920 11.652 -4.511 1.00 91.94 86 TYR A N 1
ATOM 683 C CA . TYR A 1 86 ? 1.118 10.764 -3.369 1.00 91.94 86 TYR A CA 1
ATOM 684 C C . TYR A 1 86 ? 1.305 11.538 -2.068 1.00 91.94 86 TYR A C 1
ATOM 686 O O . TYR A 1 86 ? 0.698 11.158 -1.071 1.00 91.94 86 TYR A O 1
ATOM 694 N N . GLU A 1 87 ? 2.018 12.661 -2.080 1.00 90.62 87 GLU A N 1
ATOM 695 C CA . GLU A 1 87 ? 2.137 13.564 -0.931 1.00 90.62 87 GLU A CA 1
ATOM 696 C C . GLU A 1 87 ? 0.770 14.099 -0.488 1.00 90.62 87 GLU A C 1
ATOM 698 O O . GLU A 1 87 ? 0.432 14.057 0.695 1.00 90.62 87 GLU A O 1
ATOM 703 N N . LYS A 1 88 ? -0.087 14.514 -1.434 1.00 90.94 88 LYS A N 1
ATOM 704 C CA . LYS A 1 88 ? -1.469 14.930 -1.126 1.00 90.94 88 LYS A CA 1
ATOM 705 C C . LYS A 1 88 ? -2.292 13.800 -0.509 1.00 90.94 88 LYS A C 1
ATOM 707 O O . LYS A 1 88 ? -3.114 14.054 0.373 1.00 90.94 88 LYS A O 1
ATOM 712 N N . LYS A 1 89 ? -2.127 12.562 -0.984 1.00 88.31 89 LYS A N 1
ATOM 713 C CA . LYS A 1 89 ? -2.810 11.389 -0.414 1.00 88.31 89 LYS A CA 1
ATOM 714 C C . LYS A 1 89 ? -2.282 11.084 0.988 1.00 88.31 89 LYS A C 1
ATOM 716 O O . LYS A 1 89 ? -3.095 10.938 1.895 1.00 88.31 89 LYS A O 1
ATOM 721 N N . LEU A 1 90 ? -0.965 11.070 1.180 1.00 87.38 90 LEU A N 1
ATOM 722 C CA . LEU A 1 90 ? -0.305 10.894 2.477 1.00 87.38 90 LEU A CA 1
ATOM 723 C C . LEU A 1 90 ? -0.776 11.931 3.495 1.00 87.38 90 LEU A C 1
ATOM 725 O O . LEU A 1 90 ? -1.170 11.555 4.590 1.00 87.38 90 LEU A O 1
ATOM 729 N N . ALA A 1 91 ? -0.858 13.207 3.115 1.00 86.38 91 ALA A N 1
ATOM 730 C CA . ALA A 1 91 ? -1.372 14.257 3.991 1.00 86.38 91 ALA A CA 1
ATOM 731 C C . ALA A 1 91 ? -2.833 14.014 4.415 1.00 86.38 91 ALA A C 1
ATOM 733 O O . ALA A 1 91 ? -3.205 14.288 5.554 1.00 86.38 91 ALA A O 1
ATOM 734 N N . LYS A 1 92 ? -3.678 13.475 3.524 1.00 87.50 92 LYS A N 1
ATOM 735 C CA . LYS A 1 92 ? -5.055 13.081 3.876 1.00 87.50 92 LYS A CA 1
ATOM 736 C C . LYS A 1 92 ? -5.086 11.892 4.836 1.00 87.50 92 LYS A C 1
ATOM 738 O O . LYS A 1 92 ? -5.958 11.859 5.697 1.00 87.50 92 LYS A O 1
ATOM 743 N N . PHE A 1 93 ? -4.191 10.920 4.669 1.00 81.94 93 PHE A N 1
ATOM 744 C CA . PHE A 1 93 ? -4.083 9.785 5.586 1.00 81.94 93 PHE A CA 1
ATOM 745 C C . PHE A 1 93 ? -3.563 10.220 6.955 1.00 81.94 93 PHE A C 1
ATOM 747 O O . PHE A 1 93 ? -4.222 9.919 7.939 1.00 81.94 93 PHE A O 1
ATOM 754 N N . GLY A 1 94 ? -2.502 11.030 7.010 1.00 83.38 94 GLY A N 1
ATOM 755 C CA . GLY A 1 94 ? -1.979 11.587 8.260 1.00 83.38 94 GLY A CA 1
ATOM 756 C C . GLY A 1 94 ? -3.049 12.337 9.052 1.00 83.38 94 GLY A C 1
ATOM 757 O O . GLY A 1 94 ? -3.277 12.018 10.211 1.00 83.38 94 GLY A O 1
ATOM 758 N N . LYS A 1 95 ? -3.815 13.223 8.398 1.00 84.81 95 LYS A N 1
ATOM 759 C CA . LYS A 1 95 ? -4.950 13.905 9.047 1.00 84.81 95 LYS A CA 1
ATOM 760 C C . LYS A 1 95 ? -6.012 12.938 9.567 1.00 84.81 95 LYS A C 1
ATOM 762 O O . LYS A 1 95 ? -6.512 13.117 10.665 1.00 84.81 95 LYS A O 1
ATOM 767 N N . ARG A 1 96 ? -6.358 11.900 8.799 1.00 83.25 96 ARG A N 1
ATOM 768 C CA . ARG A 1 96 ? -7.330 10.888 9.244 1.00 83.25 96 ARG A CA 1
ATOM 769 C C . ARG A 1 96 ? -6.825 10.090 10.441 1.00 83.25 96 ARG A C 1
ATOM 771 O O . ARG A 1 96 ? -7.634 9.735 11.291 1.00 83.25 96 ARG A O 1
ATOM 778 N N . ASP A 1 97 ? -5.537 9.782 10.486 1.00 83.56 97 ASP A N 1
ATOM 779 C CA . ASP A 1 97 ? -4.935 9.036 11.589 1.00 83.56 97 ASP A CA 1
ATOM 780 C C . ASP A 1 97 ? -4.818 9.910 12.843 1.00 83.56 97 ASP A C 1
ATOM 782 O O . ASP A 1 97 ? -5.130 9.444 13.936 1.00 83.56 97 ASP A O 1
ATOM 786 N N . GLU A 1 98 ? -4.488 11.194 12.687 1.00 84.31 98 GLU A N 1
ATOM 787 C CA . GLU A 1 98 ? -4.549 12.198 13.757 1.00 84.31 98 GLU A CA 1
ATOM 788 C C . GLU A 1 98 ? -5.981 12.372 14.286 1.00 84.31 98 GLU A C 1
ATOM 790 O O . GLU A 1 98 ? -6.196 12.302 15.494 1.00 84.31 98 GLU A O 1
ATOM 795 N N . ASP A 1 99 ? -6.975 12.500 13.401 1.00 87.94 99 ASP A N 1
ATOM 796 C CA . ASP A 1 99 ? -8.391 12.609 13.774 1.00 87.94 99 ASP A CA 1
ATOM 797 C C . ASP A 1 99 ? -8.879 11.363 14.529 1.00 87.94 99 ASP A C 1
ATOM 799 O O . ASP A 1 99 ? -9.658 11.461 15.479 1.00 87.94 99 ASP A O 1
ATOM 803 N N . LYS A 1 100 ? -8.450 10.166 14.109 1.00 84.38 100 LYS A N 1
ATOM 804 C CA . LYS A 1 100 ? -8.761 8.914 14.815 1.00 84.38 100 LYS A CA 1
ATOM 805 C C . LYS A 1 100 ? -8.086 8.867 16.178 1.00 84.38 100 LYS A C 1
ATOM 807 O O . LYS A 1 100 ? -8.743 8.515 17.153 1.00 84.38 100 LYS A O 1
ATOM 812 N N . LYS A 1 101 ? -6.806 9.239 16.249 1.00 84.75 101 LYS A N 1
ATOM 813 C CA . LYS A 1 101 ? -6.059 9.291 17.506 1.00 84.75 101 LYS A CA 1
ATOM 814 C C . LYS A 1 101 ? -6.739 10.241 18.490 1.00 84.75 101 LYS A C 1
ATOM 816 O O . LYS A 1 101 ? -6.963 9.848 19.627 1.00 84.75 101 LYS A O 1
ATOM 821 N N . ALA A 1 102 ? -7.125 11.435 18.043 1.00 83.69 102 ALA A N 1
ATOM 822 C CA . ALA A 1 102 ? -7.846 12.407 18.859 1.00 83.69 102 ALA A CA 1
ATOM 823 C C . ALA A 1 102 ? -9.164 11.829 19.398 1.00 83.69 102 ALA A C 1
ATOM 825 O O . ALA A 1 102 ? -9.386 11.848 20.601 1.00 83.69 102 ALA A O 1
ATOM 826 N N . LYS A 1 103 ? -9.981 11.200 18.543 1.00 85.62 103 LYS A N 1
ATOM 827 C CA . LYS A 1 103 ? -11.240 10.563 18.971 1.00 85.62 103 LYS A CA 1
ATOM 828 C C . LYS A 1 103 ? -11.047 9.460 20.010 1.00 85.62 103 LYS A C 1
ATOM 830 O O . LYS A 1 103 ? -11.861 9.336 20.918 1.00 85.62 103 LYS A O 1
ATOM 835 N N . LEU A 1 104 ? -10.011 8.634 19.860 1.00 82.88 104 LEU A N 1
ATOM 836 C CA . LEU A 1 104 ? -9.713 7.574 20.827 1.00 82.88 104 LEU A CA 1
ATOM 837 C C . LEU A 1 104 ? -9.211 8.156 22.150 1.00 82.88 104 LEU A C 1
ATOM 839 O O . LEU A 1 104 ? -9.599 7.673 23.209 1.00 82.88 104 LEU A O 1
ATOM 843 N N . LEU A 1 105 ? -8.391 9.209 22.101 1.00 82.62 105 LEU A N 1
ATOM 844 C CA . LEU A 1 105 ? -7.949 9.919 23.299 1.00 82.62 105 LEU A CA 1
ATOM 845 C C . LEU A 1 105 ? -9.124 10.557 24.038 1.00 82.62 105 LEU A C 1
ATOM 847 O O . LEU A 1 105 ? -9.213 10.385 25.248 1.00 82.62 105 LEU A O 1
ATOM 851 N N . ASP A 1 106 ? -10.050 11.203 23.328 1.00 83.56 106 ASP A N 1
ATOM 852 C CA . ASP A 1 106 ? -11.261 11.775 23.925 1.00 83.56 106 ASP A CA 1
ATOM 853 C C . ASP A 1 106 ? -12.076 10.692 24.659 1.00 83.56 106 ASP A C 1
ATOM 855 O O . ASP A 1 106 ? -12.415 10.859 25.830 1.00 83.56 106 ASP A O 1
ATOM 859 N N . GLN A 1 107 ? -12.287 9.527 24.029 1.00 81.06 107 GLN A N 1
ATOM 860 C CA . GLN A 1 107 ? -12.986 8.388 24.648 1.00 81.06 107 GLN A CA 1
ATOM 861 C C . GLN A 1 107 ? -12.280 7.841 25.897 1.00 81.06 107 GLN A C 1
ATOM 863 O O . GLN A 1 107 ? -12.935 7.441 26.862 1.00 81.06 107 GLN A O 1
ATOM 868 N N . ILE A 1 108 ? -10.945 7.810 25.895 1.00 77.19 108 ILE A N 1
ATOM 869 C CA . ILE A 1 108 ? -10.163 7.364 27.054 1.00 77.19 108 ILE A CA 1
ATOM 870 C C . ILE A 1 108 ? -10.224 8.417 28.168 1.00 77.19 108 ILE A C 1
ATOM 872 O O . ILE A 1 108 ? -10.401 8.071 29.336 1.00 77.19 108 ILE A O 1
ATOM 876 N N . PHE A 1 109 ? -10.107 9.704 27.837 1.00 78.12 109 PHE A N 1
ATOM 877 C CA . PHE A 1 109 ? -10.081 10.800 28.809 1.00 78.12 109 PHE A CA 1
ATOM 878 C C . PHE A 1 109 ? -11.422 11.042 29.502 1.00 78.12 109 PHE A C 1
ATOM 880 O O . PHE A 1 109 ? -11.420 11.547 30.627 1.00 78.12 109 PHE A O 1
ATOM 887 N N . GLU A 1 110 ? -12.538 10.662 28.876 1.00 75.81 110 GLU A N 1
ATOM 888 C CA . GLU A 1 110 ? -13.867 10.659 29.500 1.00 75.81 110 GLU A CA 1
ATOM 889 C C . GLU A 1 110 ? -13.974 9.653 30.659 1.00 75.81 110 GLU A C 1
ATOM 891 O O . GLU A 1 110 ? -14.673 9.914 31.637 1.00 75.81 110 GLU A O 1
ATOM 896 N N . ASN A 1 111 ? -13.248 8.532 30.587 1.00 68.19 111 ASN A N 1
ATOM 897 C CA . ASN A 1 111 ? -13.376 7.413 31.527 1.00 68.19 111 ASN A CA 1
ATOM 898 C C . ASN A 1 111 ? -12.186 7.259 32.490 1.00 68.19 111 ASN A C 1
ATOM 900 O O . ASN A 1 111 ? -12.207 6.368 33.342 1.00 68.19 111 ASN A O 1
ATOM 904 N N . THR A 1 112 ? -11.149 8.099 32.375 1.00 63.75 112 THR A N 1
ATOM 905 C CA . THR A 1 112 ? -9.868 7.901 33.080 1.00 63.75 112 THR A CA 1
ATOM 906 C C . THR A 1 112 ? -9.421 9.157 33.855 1.00 63.75 112 THR A C 1
ATOM 908 O O . THR A 1 112 ? -9.597 10.270 33.349 1.00 63.75 112 THR A O 1
ATOM 911 N N . PRO A 1 113 ? -8.839 9.021 35.069 1.00 69.44 113 PRO A N 1
ATOM 912 C CA . PRO A 1 113 ? -8.315 10.146 35.854 1.00 69.44 113 PRO A CA 1
ATOM 913 C C . PRO A 1 113 ? -7.251 10.975 35.118 1.00 69.44 113 PRO A C 1
ATOM 915 O O . PRO A 1 113 ? -6.552 10.475 34.237 1.00 69.44 113 PRO A O 1
ATOM 918 N N . GLU A 1 114 ? -7.094 12.247 35.507 1.00 60.38 114 GLU A N 1
ATOM 919 C CA . GLU A 1 114 ? -6.201 13.188 34.809 1.00 60.38 114 GLU A CA 1
ATOM 920 C C . GLU A 1 114 ? -4.715 12.791 34.839 1.00 60.38 114 GLU A C 1
ATOM 922 O O . GLU A 1 114 ? -4.000 13.082 33.879 1.00 60.38 114 GLU A O 1
ATOM 927 N N . ASP A 1 115 ? -4.266 12.078 35.878 1.00 64.62 115 ASP A N 1
ATOM 928 C CA . ASP A 1 115 ? -2.861 11.671 36.046 1.00 64.62 115 ASP A CA 1
ATOM 929 C C . ASP A 1 115 ? -2.373 10.703 34.949 1.00 64.62 115 ASP A C 1
ATOM 931 O O . ASP A 1 115 ? -1.203 10.746 34.561 1.00 64.62 115 ASP A O 1
ATOM 935 N N . ASP A 1 116 ? -3.267 9.893 34.370 1.00 68.12 116 ASP A N 1
ATOM 936 C CA . ASP A 1 116 ? -2.905 8.928 33.323 1.00 68.12 116 ASP A CA 1
ATOM 937 C C . ASP A 1 116 ? -2.975 9.530 31.907 1.00 68.12 116 ASP A C 1
ATOM 939 O O . ASP A 1 116 ? -2.510 8.923 30.939 1.00 68.12 116 ASP A O 1
ATOM 943 N N . ARG A 1 117 ? -3.502 10.752 31.743 1.00 70.12 117 ARG A N 1
ATOM 944 C CA . ARG A 1 117 ? -3.704 11.370 30.416 1.00 70.12 117 ARG A CA 1
ATOM 945 C C . ARG A 1 117 ? -2.404 11.553 29.635 1.00 70.12 117 ARG A C 1
ATOM 947 O O . ARG A 1 117 ? -2.356 11.296 28.432 1.00 70.12 117 ARG A O 1
ATOM 954 N N . VAL A 1 118 ? -1.329 11.908 30.341 1.00 73.94 118 VAL A N 1
ATOM 955 C CA . VAL A 1 118 ? 0.019 12.082 29.770 1.00 73.94 118 VAL A CA 1
ATOM 956 C C . VAL A 1 118 ? 0.577 10.760 29.225 1.00 73.94 118 VAL A C 1
ATOM 958 O O . VAL A 1 118 ? 1.426 10.760 28.329 1.00 73.94 118 VAL A O 1
ATOM 961 N N . HIS A 1 119 ? 0.119 9.623 29.757 1.00 74.88 119 HIS A N 1
ATOM 962 C CA . HIS A 1 119 ? 0.524 8.301 29.293 1.00 74.88 119 HIS A CA 1
ATOM 963 C C . HIS A 1 119 ? -0.128 7.963 27.949 1.00 74.88 119 HIS A C 1
ATOM 965 O O . HIS A 1 119 ? 0.579 7.577 27.017 1.00 74.88 119 HIS A O 1
ATOM 971 N N . TYR A 1 120 ? -1.438 8.185 27.818 1.00 75.38 120 TYR A N 1
ATOM 972 C CA . TYR A 1 120 ? -2.180 7.883 26.591 1.00 75.38 120 TYR A CA 1
ATOM 973 C C . TYR A 1 120 ? -1.820 8.818 25.433 1.00 75.38 120 TYR A C 1
ATOM 975 O O . TYR A 1 120 ? -1.709 8.371 24.294 1.00 75.38 120 TYR A O 1
ATOM 983 N N . GLU A 1 121 ? -1.534 10.095 25.695 1.00 78.94 121 GLU A N 1
ATOM 984 C CA . GLU A 1 121 ? -1.134 11.043 24.644 1.00 78.94 121 GLU A CA 1
ATOM 985 C C . GLU A 1 121 ? 0.134 10.585 23.887 1.00 78.94 121 GLU A C 1
ATOM 987 O O . GLU A 1 121 ? 0.263 10.766 22.667 1.00 78.94 121 GLU A O 1
ATOM 992 N N . LYS A 1 122 ? 1.044 9.905 24.597 1.00 83.75 122 LYS A N 1
ATOM 993 C CA . LYS A 1 122 ? 2.300 9.365 24.053 1.00 83.75 122 LYS A CA 1
ATOM 994 C C . LYS A 1 122 ? 2.150 8.025 23.327 1.00 83.75 122 LYS A C 1
ATOM 996 O O . LYS A 1 122 ? 3.112 7.601 22.689 1.00 83.75 122 LYS A O 1
ATOM 1001 N N . MET A 1 123 ? 0.996 7.364 23.402 1.00 80.75 123 MET A N 1
ATOM 1002 C CA . MET A 1 123 ? 0.777 6.064 22.760 1.00 80.75 123 MET A CA 1
ATOM 1003 C C . MET A 1 123 ? 0.565 6.175 21.249 1.00 80.75 123 MET A C 1
ATOM 1005 O O . MET A 1 123 ? 0.182 7.227 20.713 1.00 80.75 123 MET A O 1
ATOM 1009 N N . ASP A 1 124 ? 0.825 5.068 20.555 1.00 85.31 124 ASP A N 1
ATOM 1010 C CA . ASP A 1 124 ? 0.469 4.916 19.147 1.00 85.31 124 ASP A CA 1
ATOM 1011 C C . ASP A 1 124 ? -1.033 4.609 18.975 1.00 85.31 124 ASP A C 1
ATOM 1013 O O . ASP A 1 124 ? -1.749 4.293 19.927 1.00 85.31 124 ASP A O 1
ATOM 1017 N N . LEU A 1 125 ? -1.534 4.753 17.745 1.00 82.25 125 LEU A N 1
ATOM 1018 C CA . LEU A 1 125 ? -2.954 4.554 17.442 1.00 82.25 125 LEU A CA 1
ATOM 1019 C C . LEU A 1 125 ? -3.420 3.131 17.798 1.00 82.25 125 LEU A C 1
ATOM 1021 O O . LEU A 1 125 ? -4.492 2.962 18.367 1.00 82.25 125 LEU A O 1
ATOM 1025 N N . THR A 1 126 ? -2.595 2.124 17.514 1.00 84.38 126 THR A N 1
ATOM 1026 C CA . THR A 1 126 ? -2.895 0.706 17.755 1.00 84.38 126 THR A CA 1
ATOM 1027 C C . THR A 1 126 ? -3.071 0.404 19.243 1.00 84.38 126 THR A C 1
ATOM 1029 O O . THR A 1 126 ? -3.977 -0.328 19.641 1.00 84.38 126 THR A O 1
ATOM 1032 N N . GLN A 1 127 ? -2.208 0.972 20.082 1.00 83.69 127 GLN A N 1
ATOM 1033 C CA . GLN A 1 127 ? -2.284 0.859 21.533 1.00 83.69 127 GLN A CA 1
ATOM 1034 C C . GLN A 1 127 ? -3.561 1.518 22.048 1.00 83.69 127 GLN A C 1
ATOM 1036 O O . GLN A 1 127 ? -4.280 0.902 22.832 1.00 83.69 127 GLN A O 1
ATOM 1041 N N . LEU A 1 128 ? -3.889 2.719 21.563 1.00 81.81 128 LE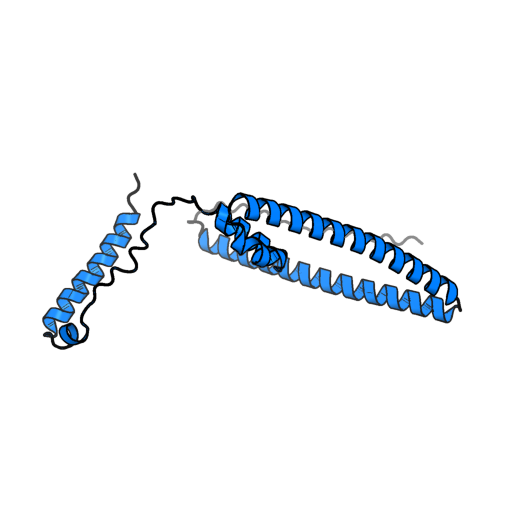U A N 1
ATOM 1042 C CA . L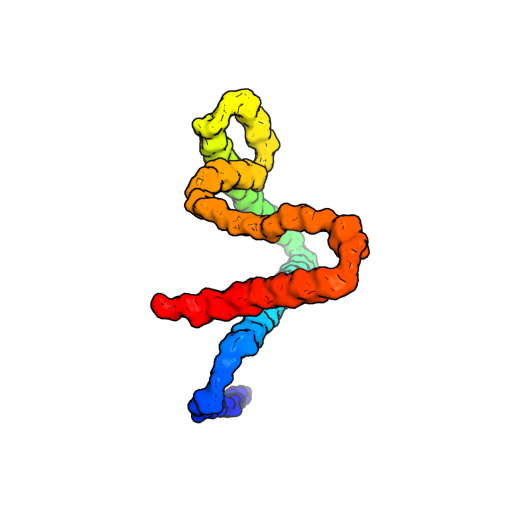EU A 1 128 ? -5.120 3.420 21.937 1.00 81.81 128 LEU A CA 1
ATOM 1043 C C . LEU A 1 128 ? -6.377 2.636 21.533 1.00 81.81 128 LEU A C 1
ATOM 1045 O O . LEU A 1 128 ? -7.285 2.490 22.348 1.00 81.81 128 LEU A O 1
ATOM 1049 N N . GLU A 1 129 ? -6.413 2.066 20.324 1.00 84.06 129 GLU A N 1
ATOM 1050 C CA . GLU A 1 129 ? -7.504 1.188 19.874 1.00 84.06 129 GLU A CA 1
ATOM 1051 C C . GLU A 1 129 ? -7.660 -0.029 20.793 1.00 84.06 129 GLU A C 1
ATOM 1053 O O . GLU A 1 129 ? -8.771 -0.399 21.169 1.00 84.06 129 GLU A O 1
ATOM 1058 N N . HIS A 1 130 ? -6.548 -0.641 21.199 1.00 83.44 130 HIS A N 1
ATOM 1059 C CA . HIS A 1 130 ? -6.568 -1.773 22.115 1.00 83.44 130 HIS A CA 1
ATOM 1060 C C . HIS A 1 130 ? -7.103 -1.392 23.505 1.00 83.44 130 HIS A C 1
ATOM 1062 O O . HIS A 1 130 ? -7.922 -2.128 24.052 1.00 83.44 130 HIS A O 1
ATOM 1068 N N . PHE A 1 131 ? -6.709 -0.240 24.060 1.00 78.56 131 PHE A N 1
ATOM 1069 C CA . PHE A 1 131 ? -7.229 0.240 25.346 1.00 78.56 131 PHE A CA 1
ATOM 1070 C C . PHE A 1 131 ? -8.727 0.544 25.299 1.00 78.56 131 PHE A C 1
ATOM 1072 O O . PHE A 1 131 ? -9.456 0.103 26.186 1.00 78.56 131 PHE A O 1
ATOM 1079 N N . VAL A 1 132 ? -9.202 1.221 24.250 1.00 81.19 132 VAL A N 1
ATOM 1080 C CA . VAL A 1 132 ? -10.638 1.482 24.063 1.00 81.19 132 VAL A CA 1
ATOM 1081 C C . VAL A 1 132 ? -11.416 0.173 23.951 1.00 81.19 132 VAL A C 1
ATOM 1083 O O . VAL A 1 132 ? -12.424 -0.000 24.632 1.00 81.19 132 VAL A O 1
ATOM 1086 N N . ASN A 1 133 ? -10.925 -0.785 23.161 1.00 80.06 133 ASN A N 1
ATOM 1087 C CA . ASN A 1 133 ? -11.567 -2.092 23.027 1.00 80.06 133 ASN A CA 1
ATOM 1088 C C . ASN A 1 133 ? -11.616 -2.846 24.365 1.00 80.06 133 ASN A C 1
ATOM 1090 O O . ASN A 1 133 ? -12.636 -3.457 24.676 1.00 80.06 133 ASN A O 1
ATOM 1094 N N . GLN A 1 134 ? -10.560 -2.769 25.185 1.00 76.25 134 GLN A N 1
ATOM 1095 C CA . GLN A 1 134 ? -10.563 -3.351 26.529 1.00 76.25 134 GLN A CA 1
ATOM 1096 C C . GLN A 1 134 ? -11.573 -2.667 27.459 1.00 76.25 134 GLN A C 1
ATOM 1098 O O . GLN A 1 134 ? -12.341 -3.361 28.126 1.00 76.25 134 GLN A O 1
ATOM 1103 N N . GLN A 1 135 ? -11.625 -1.331 27.470 1.00 70.19 135 GLN A N 1
ATOM 1104 C CA . GLN A 1 135 ? -12.581 -0.570 28.282 1.00 70.19 135 GLN A CA 1
ATOM 1105 C C . GLN A 1 135 ? -14.037 -0.849 27.872 1.00 70.19 135 GLN A C 1
ATOM 1107 O O . GLN A 1 135 ? -14.889 -1.036 28.738 1.00 70.19 135 GLN A O 1
ATOM 1112 N N . GLN A 1 136 ? -14.326 -0.948 26.571 1.00 66.75 136 GLN A N 1
ATOM 1113 C CA . GLN A 1 136 ? -15.665 -1.257 26.049 1.00 66.75 136 GLN A CA 1
ATOM 1114 C C . GLN A 1 136 ? -16.063 -2.727 26.233 1.00 66.75 136 GLN A C 1
ATOM 1116 O O . GLN A 1 136 ? -17.247 -3.040 26.323 1.00 66.75 136 GLN A O 1
ATOM 1121 N N . SER A 1 137 ? -15.092 -3.637 26.334 1.00 60.22 137 SER A N 1
ATOM 1122 C CA . SER A 1 137 ? -15.342 -5.060 26.602 1.00 60.22 137 SER A CA 1
ATOM 1123 C C . SER A 1 137 ? -15.674 -5.383 28.067 1.00 60.22 137 SER A C 1
ATOM 1125 O O . SER A 1 137 ? -15.783 -6.555 28.424 1.00 60.22 137 SER A O 1
ATOM 1127 N N . SER A 1 138 ? -15.874 -4.368 28.915 1.00 53.78 138 SER A N 1
ATOM 1128 C CA . SER A 1 138 ? -16.129 -4.526 30.352 1.00 53.78 138 SER A CA 1
ATOM 1129 C C . SER A 1 138 ? -17.494 -5.124 30.723 1.00 53.78 138 SER A C 1
ATOM 1131 O O . SER A 1 138 ? -17.753 -5.294 31.910 1.00 53.78 138 SER A O 1
ATOM 1133 N N . ASP A 1 139 ? -18.335 -5.530 29.765 1.00 49.38 139 ASP A N 1
ATOM 1134 C CA . ASP A 1 139 ? -19.616 -6.170 30.093 1.00 49.38 139 ASP A CA 1
ATOM 1135 C C . ASP A 1 139 ? -20.063 -7.253 29.099 1.00 49.38 139 ASP A C 1
ATOM 1137 O O . ASP A 1 139 ? -21.227 -7.356 28.712 1.00 49.38 139 ASP A O 1
ATOM 1141 N N . VAL A 1 140 ? -19.145 -8.145 28.718 1.00 49.34 140 VAL A N 1
ATOM 1142 C CA . VAL A 1 140 ? -19.574 -9.523 28.448 1.00 49.34 140 VAL A CA 1
ATOM 1143 C C . VAL A 1 140 ? -19.536 -10.259 29.781 1.00 49.34 140 VAL A C 1
ATOM 1145 O O . VAL A 1 140 ? -18.632 -11.046 30.058 1.00 49.34 140 VAL A O 1
ATOM 1148 N N . SER A 1 141 ? -20.572 -10.030 30.593 1.00 46.50 141 SER A N 1
ATOM 1149 C CA . SER A 1 141 ? -21.099 -11.042 31.509 1.00 46.50 141 SER A CA 1
ATOM 1150 C C . SER A 1 141 ? -21.616 -12.217 30.670 1.00 46.50 141 SER A C 1
ATOM 1152 O O . SER A 1 141 ? -22.801 -12.531 30.616 1.00 46.50 141 SER A O 1
ATOM 1154 N N . ASN A 1 142 ? -20.704 -12.893 29.970 1.00 44.00 142 ASN A N 1
ATOM 1155 C CA . ASN A 1 142 ? -20.807 -14.329 29.946 1.00 44.00 142 ASN A CA 1
ATOM 1156 C C . ASN A 1 142 ? -20.613 -14.661 31.428 1.00 44.00 142 ASN A C 1
ATOM 1158 O O . ASN A 1 142 ? -19.536 -14.328 31.944 1.00 44.00 142 ASN A O 1
ATOM 1162 N N . PRO A 1 143 ? -21.625 -15.188 32.157 1.00 46.69 143 PRO A N 1
ATOM 1163 C CA . PRO A 1 143 ? -21.339 -15.739 33.475 1.00 46.69 143 PRO A CA 1
ATOM 1164 C C . PRO A 1 143 ? -20.138 -16.609 33.220 1.00 46.69 143 PRO A C 1
ATOM 1166 O O . PRO A 1 143 ? -20.219 -17.387 32.268 1.00 46.69 143 PRO A O 1
ATOM 1169 N N . ALA A 1 144 ? -19.021 -16.350 33.914 1.00 46.34 144 ALA A N 1
ATOM 1170 C CA . ALA A 1 144 ? -17.783 -17.043 33.630 1.00 46.34 144 ALA A CA 1
ATOM 1171 C C . ALA A 1 144 ? -18.198 -18.486 33.394 1.00 46.34 144 ALA A C 1
ATOM 1173 O O . ALA A 1 144 ? -18.713 -19.136 34.313 1.00 46.34 144 ALA A O 1
ATOM 1174 N N . GLU A 1 145 ? -18.079 -18.966 32.150 1.00 46.34 145 GLU A N 1
ATOM 1175 C CA . GLU A 1 145 ? -17.850 -20.370 31.991 1.00 46.34 145 GLU A CA 1
ATOM 1176 C C . GLU A 1 145 ? -16.572 -20.463 32.797 1.00 46.34 145 GLU A C 1
ATOM 1178 O O . GLU A 1 145 ? -15.470 -20.157 32.344 1.00 46.34 145 GLU A O 1
ATOM 1183 N N . ALA A 1 146 ? -16.738 -20.835 34.062 1.00 42.28 146 ALA A N 1
ATOM 1184 C CA . ALA A 1 146 ? -15.923 -21.845 34.615 1.00 42.28 146 ALA A CA 1
ATOM 1185 C C . ALA A 1 146 ? -15.926 -22.914 33.508 1.00 42.28 146 ALA A C 1
ATOM 1187 O O . ALA A 1 146 ? -16.647 -23.904 33.561 1.00 42.28 146 ALA A O 1
ATOM 1188 N N . VAL A 1 147 ? -15.008 -22.766 32.541 1.00 44.56 147 VAL A N 1
ATOM 1189 C CA . VAL A 1 147 ? -13.787 -23.538 32.577 1.00 44.56 147 VAL A CA 1
ATOM 1190 C C . VAL A 1 147 ? -13.591 -23.833 34.050 1.00 44.56 147 VAL A C 1
ATOM 1192 O O . VAL A 1 147 ? -12.961 -23.081 34.792 1.00 44.56 147 VAL A O 1
ATOM 1195 N N . GLN A 1 148 ? -14.303 -24.866 34.511 1.00 43.81 148 GLN A N 1
ATOM 1196 C CA . GLN A 1 148 ? -13.957 -25.625 35.674 1.00 43.81 148 GLN A CA 1
ATOM 1197 C C . GLN A 1 148 ? -12.584 -26.092 35.247 1.00 43.81 148 GLN A C 1
ATOM 1199 O O . GLN A 1 148 ? -12.457 -27.119 34.579 1.00 43.81 148 GLN A O 1
ATOM 1204 N N . GLY A 1 149 ? -11.601 -25.199 35.436 1.00 39.12 149 GLY A N 1
ATOM 1205 C CA . GLY A 1 149 ? -10.211 -25.391 35.120 1.00 39.12 149 GLY A CA 1
ATOM 1206 C C . GLY A 1 149 ? -9.968 -26.686 35.802 1.00 39.12 149 GLY A C 1
ATOM 1207 O O . GLY A 1 149 ? -10.200 -26.719 37.014 1.00 39.12 149 GLY A O 1
ATOM 1208 N N . ARG A 1 150 ? -9.783 -27.719 34.956 1.00 47.25 150 ARG A N 1
ATOM 1209 C CA . ARG A 1 150 ? -9.828 -29.148 35.278 1.00 47.25 150 ARG A CA 1
ATOM 1210 C C . ARG A 1 150 ? -9.713 -29.236 36.768 1.00 47.25 150 ARG A C 1
ATOM 1212 O O . ARG A 1 150 ? -8.602 -28.933 37.196 1.00 47.25 150 ARG A O 1
ATOM 1219 N N . THR A 1 151 ? -10.836 -29.407 37.494 1.00 45.72 151 THR A N 1
ATOM 1220 C CA . THR A 1 151 ? -10.867 -29.265 38.964 1.00 45.72 151 THR A CA 1
ATOM 1221 C C . THR A 1 151 ? -9.504 -29.685 39.440 1.00 45.72 151 THR A C 1
ATOM 1223 O O . THR A 1 151 ? -9.158 -30.835 39.143 1.00 45.72 151 THR A O 1
ATOM 1226 N N . ASN A 1 152 ? -8.690 -28.742 39.946 1.00 46.22 152 ASN A N 1
ATOM 1227 C CA . ASN A 1 152 ? -7.351 -29.041 40.440 1.00 46.22 152 ASN A CA 1
ATOM 1228 C C . ASN A 1 152 ? -7.601 -29.920 41.662 1.00 46.22 152 ASN A C 1
ATOM 1230 O O . ASN A 1 152 ? -7.537 -29.490 42.808 1.00 46.22 152 ASN A O 1
ATOM 1234 N N . ALA A 1 153 ? -7.997 -31.157 41.392 1.00 48.59 153 ALA A N 1
ATOM 1235 C CA . ALA A 1 153 ? -7.885 -32.278 42.248 1.00 48.59 153 ALA A CA 1
ATOM 1236 C C . ALA A 1 153 ? -6.381 -32.352 42.372 1.00 48.59 153 ALA A C 1
ATOM 1238 O O . ALA A 1 153 ? -5.664 -32.795 41.473 1.00 48.59 153 ALA A O 1
ATOM 1239 N N . ASN A 1 154 ? -5.923 -31.710 43.437 1.00 49.62 154 ASN A N 1
ATOM 1240 C CA . ASN A 1 154 ? -4.588 -31.816 43.944 1.00 49.62 154 ASN A CA 1
ATOM 1241 C C . ASN A 1 154 ? -4.441 -33.280 44.361 1.00 49.62 154 ASN A C 1
ATOM 1243 O O . ASN A 1 154 ? -4.575 -33.635 45.529 1.00 49.62 154 ASN A O 1
ATOM 1247 N N . TYR A 1 155 ? -4.319 -34.154 43.363 1.00 54.47 155 TYR A N 1
ATOM 1248 C CA . TYR A 1 155 ? -3.977 -35.537 43.558 1.00 54.47 155 TYR A CA 1
ATOM 1249 C C . TYR A 1 155 ? -2.530 -35.477 43.995 1.00 54.47 155 TYR A C 1
ATOM 1251 O O . TYR A 1 155 ? -1.637 -35.207 43.192 1.00 54.47 155 TYR A O 1
ATOM 1259 N N . ASN A 1 156 ? -2.323 -35.639 45.296 1.00 59.94 156 ASN A N 1
ATOM 1260 C CA . ASN A 1 156 ? -0.999 -35.827 45.842 1.00 59.94 156 ASN A CA 1
ATOM 1261 C C . ASN A 1 156 ? -0.424 -37.089 45.181 1.00 59.94 156 ASN A C 1
ATOM 1263 O O . ASN A 1 156 ? -0.771 -38.208 45.564 1.00 59.94 156 ASN A O 1
ATOM 1267 N N . LEU A 1 157 ? 0.387 -36.891 44.136 1.00 59.22 157 LEU A N 1
ATOM 1268 C CA . LEU A 1 157 ? 0.966 -37.975 43.351 1.00 59.22 157 LEU A CA 1
ATOM 1269 C C . LEU A 1 157 ? 1.822 -38.880 44.238 1.00 59.22 157 LEU A C 1
ATOM 1271 O O . LEU A 1 157 ? 1.811 -40.089 44.040 1.00 59.22 157 LEU A O 1
ATOM 1275 N N . ASP A 1 158 ? 2.487 -38.319 45.249 1.00 61.31 158 ASP A N 1
ATOM 1276 C CA . ASP A 1 158 ? 3.310 -39.084 46.187 1.00 61.31 158 ASP A CA 1
ATOM 1277 C C . ASP A 1 158 ? 2.445 -40.013 47.048 1.00 61.31 158 ASP A C 1
ATOM 1279 O O . ASP A 1 158 ? 2.793 -41.175 47.262 1.00 61.31 158 ASP A O 1
ATOM 1283 N N . SER A 1 159 ? 1.266 -39.541 47.464 1.00 63.75 159 SER A N 1
ATOM 1284 C CA . SER A 1 159 ? 0.290 -40.364 48.186 1.00 63.75 159 SER A CA 1
ATOM 1285 C C . SER A 1 159 ? -0.312 -41.442 47.282 1.00 63.75 159 SER A C 1
ATOM 1287 O O . SER A 1 159 ? -0.397 -42.594 47.691 1.00 63.75 159 SER A O 1
ATOM 1289 N N . PHE A 1 160 ? -0.661 -41.104 46.034 1.00 63.91 160 PHE A N 1
ATOM 1290 C CA . PHE A 1 160 ? -1.209 -42.057 45.060 1.00 63.91 160 PHE A CA 1
ATOM 1291 C C . PHE A 1 160 ? -0.204 -43.155 44.694 1.00 63.91 160 PHE A C 1
ATOM 1293 O O . PHE A 1 160 ? -0.570 -44.323 44.591 1.00 63.91 160 PHE A O 1
ATOM 1300 N N . MET A 1 161 ? 1.072 -42.807 44.521 1.00 66.81 161 MET A N 1
ATOM 1301 C CA . MET A 1 161 ? 2.129 -43.760 44.175 1.00 66.81 161 MET A CA 1
ATOM 1302 C C . MET A 1 161 ? 2.481 -44.695 45.341 1.00 66.81 161 MET A C 1
ATOM 1304 O O . MET A 1 161 ? 2.897 -45.827 45.083 1.00 66.81 161 MET A O 1
ATOM 1308 N N . GLY A 1 162 ? 2.247 -44.266 46.587 1.00 67.69 162 GLY A N 1
ATOM 1309 C CA . GLY A 1 162 ? 2.407 -45.078 47.798 1.00 67.69 162 GLY A CA 1
ATOM 1310 C C . GLY A 1 162 ? 1.265 -46.064 48.081 1.00 67.69 162 GLY A C 1
ATOM 1311 O O . GLY A 1 162 ? 1.416 -46.931 48.939 1.00 67.69 162 GLY A O 1
ATOM 1312 N N . GLU A 1 163 ? 0.139 -45.965 47.369 1.00 70.12 163 GLU A N 1
ATOM 1313 C CA . GLU A 1 163 ? -1.016 -46.846 47.573 1.00 70.12 163 GLU A CA 1
ATOM 1314 C C . GLU A 1 163 ? -0.865 -48.210 46.876 1.00 70.12 163 GLU A C 1
ATOM 1316 O O . GLU A 1 163 ? -0.107 -48.377 45.915 1.00 70.12 163 GLU A O 1
ATOM 1321 N N . ASN A 1 164 ? -1.611 -49.207 47.359 1.00 73.25 164 ASN A N 1
ATOM 1322 C CA . ASN A 1 164 ? -1.589 -50.571 46.827 1.00 73.25 164 ASN A CA 1
ATOM 1323 C C . ASN A 1 164 ? -2.104 -50.613 45.371 1.00 73.25 164 ASN A C 1
ATOM 1325 O O . ASN A 1 164 ? -3.061 -49.924 45.014 1.00 73.25 164 ASN A O 1
ATOM 1329 N N . ASP A 1 165 ? -1.512 -51.459 44.526 1.00 72.44 165 ASP A N 1
ATOM 1330 C CA . ASP A 1 165 ? -1.795 -51.530 43.083 1.00 72.44 165 ASP A CA 1
ATOM 1331 C C . ASP A 1 165 ? -3.258 -51.847 42.758 1.00 72.44 165 ASP A C 1
ATOM 1333 O O . ASP A 1 165 ? -3.775 -51.442 41.714 1.00 72.44 165 ASP A O 1
ATOM 1337 N N . GLN A 1 166 ? -3.948 -52.533 43.666 1.00 71.19 166 GLN A N 1
ATOM 1338 C CA . GLN A 1 166 ? -5.370 -52.826 43.528 1.00 71.19 166 GLN A CA 1
ATOM 1339 C C . GLN A 1 166 ? -6.232 -51.562 43.669 1.00 71.19 166 GLN A C 1
ATOM 1341 O O . GLN A 1 166 ? -7.093 -51.310 42.832 1.00 71.19 166 GLN A O 1
ATOM 1346 N N . TYR A 1 167 ? -5.908 -50.694 44.632 1.00 68.88 167 TYR A N 1
ATOM 1347 C CA . TYR A 1 167 ? -6.584 -49.409 44.827 1.00 68.88 167 TYR A CA 1
ATOM 1348 C C . TYR A 1 167 ? -6.354 -48.452 43.648 1.00 68.88 167 TYR A C 1
ATOM 1350 O O . TYR A 1 167 ? -7.275 -47.768 43.197 1.00 68.88 167 TYR A O 1
ATOM 1358 N N . LYS A 1 168 ? -5.137 -48.451 43.086 1.00 69.00 168 LYS A N 1
ATOM 1359 C CA . LYS A 1 168 ? -4.800 -47.661 41.890 1.00 69.00 168 LYS A CA 1
ATOM 1360 C C . LYS A 1 168 ? -5.648 -48.064 40.682 1.00 69.00 168 LYS A C 1
ATOM 1362 O O . LYS A 1 168 ? -6.115 -47.192 39.953 1.00 69.00 168 LYS A O 1
ATOM 1367 N N . ARG A 1 169 ? -5.859 -49.369 40.472 1.00 69.50 169 ARG A N 1
ATOM 1368 C CA . ARG A 1 169 ? -6.666 -49.897 39.358 1.00 69.50 169 ARG A CA 1
ATOM 1369 C C . ARG A 1 169 ? -8.152 -49.590 39.518 1.00 69.50 169 ARG A C 1
ATOM 1371 O O . ARG A 1 169 ? -8.774 -49.161 38.547 1.00 69.50 169 ARG A O 1
ATOM 1378 N N . ASP A 1 170 ? -8.689 -49.748 40.724 1.00 69.56 170 ASP A N 1
ATOM 1379 C CA . ASP A 1 170 ? -10.106 -49.498 40.999 1.00 69.56 170 ASP A CA 1
ATOM 1380 C C . ASP A 1 170 ? -10.457 -48.009 40.814 1.00 69.56 170 ASP A C 1
ATOM 1382 O O . ASP A 1 170 ? -11.422 -47.680 40.121 1.00 69.56 170 ASP A O 1
ATOM 1386 N N . ASN A 1 171 ? -9.599 -47.098 41.292 1.00 65.69 171 ASN A N 1
ATOM 1387 C CA . ASN A 1 171 ? -9.769 -45.657 41.071 1.00 65.69 171 ASN A CA 1
ATOM 1388 C C . ASN A 1 171 ? -9.628 -45.249 39.597 1.00 65.69 171 ASN A C 1
ATOM 1390 O O . ASN A 1 171 ? -10.358 -44.377 39.122 1.00 65.69 171 ASN A O 1
ATOM 1394 N N . PHE A 1 172 ? -8.724 -45.880 38.840 1.00 65.44 172 PHE A N 1
ATOM 1395 C CA . PHE A 1 172 ? -8.602 -45.606 37.404 1.00 65.44 172 PHE A CA 1
ATOM 1396 C C . PHE A 1 172 ? -9.853 -46.040 36.631 1.00 65.44 172 PHE A C 1
ATOM 1398 O O . PHE A 1 172 ? -10.284 -45.349 35.705 1.00 65.44 172 PHE A O 1
ATOM 1405 N N . GLY A 1 173 ? -10.471 -47.152 37.041 1.00 70.00 173 GLY A N 1
ATOM 1406 C CA . GLY A 1 173 ? -11.745 -47.613 36.497 1.00 70.00 173 GLY A CA 1
ATOM 1407 C C . GLY A 1 173 ? -12.872 -46.599 36.705 1.00 70.00 173 GLY A C 1
ATOM 1408 O O . GLY A 1 173 ? -13.659 -46.352 35.789 1.00 70.00 173 GLY A O 1
ATOM 1409 N N . ASP A 1 174 ? -12.928 -45.957 37.869 1.00 67.38 174 ASP A N 1
ATOM 1410 C CA . ASP A 1 174 ? -13.942 -44.940 38.165 1.00 67.38 174 ASP A CA 1
ATOM 1411 C C . ASP A 1 174 ? -13.694 -43.613 37.437 1.00 67.38 174 ASP A C 1
ATOM 1413 O O . ASP A 1 174 ? -14.647 -42.974 36.974 1.00 67.38 174 ASP A O 1
ATOM 1417 N N . ILE A 1 175 ? -12.427 -43.249 37.218 1.00 65.75 175 ILE A N 1
ATOM 1418 C CA . ILE A 1 175 ? -12.047 -42.123 36.357 1.00 65.75 175 ILE A CA 1
ATOM 1419 C C . ILE A 1 175 ? -12.518 -42.379 34.919 1.00 65.75 175 ILE A C 1
ATOM 1421 O O . ILE A 1 175 ? -13.204 -41.529 34.349 1.00 65.75 175 ILE A O 1
ATOM 1425 N N . LEU A 1 176 ? -12.246 -43.556 34.346 1.00 68.81 176 LEU A N 1
ATOM 1426 C CA . LEU A 1 176 ? -12.677 -43.907 32.984 1.00 68.81 176 LEU A CA 1
ATOM 1427 C C . LEU A 1 176 ? -14.208 -43.913 32.839 1.00 68.81 176 LEU A C 1
ATOM 1429 O O . LEU A 1 176 ? -14.743 -43.299 31.913 1.00 68.81 176 LEU A O 1
ATOM 1433 N N . LYS A 1 177 ? -14.932 -44.487 33.810 1.00 70.62 177 LYS A N 1
ATOM 1434 C CA . LYS A 1 177 ? -16.407 -44.451 33.847 1.00 70.62 177 LYS A CA 1
ATOM 1435 C C . LYS A 1 177 ? -16.966 -43.027 33.930 1.00 70.62 177 LYS A C 1
ATOM 1437 O O . LYS A 1 177 ? -18.078 -42.778 33.462 1.00 70.62 177 LYS A O 1
ATOM 1442 N N . SER A 1 178 ? -16.243 -42.088 34.544 1.00 63.06 178 SER A N 1
ATOM 1443 C CA . SER A 1 178 ? -16.656 -40.680 34.604 1.00 63.06 178 SER A CA 1
ATOM 1444 C C . SER A 1 178 ? -16.555 -39.982 33.240 1.00 63.06 178 SER A C 1
ATOM 1446 O O . SER A 1 178 ? -17.393 -39.134 32.922 1.00 63.06 178 SER A O 1
ATOM 1448 N N . TYR A 1 179 ? -15.592 -40.384 32.403 1.00 64.25 179 TYR A N 1
ATOM 1449 C CA . TYR A 1 179 ? -15.462 -39.899 31.029 1.00 64.25 179 TYR A CA 1
ATOM 1450 C C . TYR A 1 179 ? -16.537 -40.493 30.108 1.00 64.25 179 TYR A C 1
ATOM 1452 O O . TYR A 1 179 ? -17.148 -39.746 29.344 1.00 64.25 179 TYR A O 1
ATOM 1460 N N . GLU A 1 180 ? -16.862 -41.784 30.235 1.00 65.19 180 GLU A N 1
ATOM 1461 C CA . GLU A 1 180 ? -17.953 -42.416 29.467 1.00 65.19 180 GLU A CA 1
ATOM 1462 C C . GLU A 1 180 ? -19.335 -41.824 29.791 1.00 65.19 180 GLU A C 1
ATOM 1464 O O . GLU A 1 180 ? -20.139 -41.557 28.891 1.00 65.19 180 GLU A O 1
ATOM 1469 N N . ARG A 1 181 ? -19.616 -41.541 31.070 1.00 62.62 181 ARG A N 1
ATOM 1470 C CA . ARG A 1 181 ? -20.869 -40.879 31.481 1.00 62.62 181 ARG A CA 1
ATOM 1471 C C . ARG A 1 181 ? -20.991 -39.455 30.929 1.00 62.62 181 ARG A C 1
ATOM 1473 O O . ARG A 1 181 ? -22.087 -39.034 30.572 1.00 62.62 181 ARG A O 1
ATOM 1480 N N . LYS A 1 182 ? -19.878 -38.722 30.813 1.00 57.69 182 LYS A N 1
ATOM 1481 C CA . LYS A 1 182 ? -19.848 -37.375 30.211 1.00 57.69 182 LYS A CA 1
ATOM 1482 C C . LYS A 1 182 ? -19.960 -37.394 28.684 1.00 57.69 182 LYS A C 1
ATOM 1484 O O . LYS A 1 182 ? -20.515 -36.458 28.116 1.00 57.69 182 LYS A O 1
ATOM 1489 N N . ALA A 1 183 ? -19.463 -38.439 28.023 1.00 56.38 183 ALA A N 1
ATOM 1490 C CA . ALA A 1 183 ? -19.634 -38.623 26.583 1.00 56.38 183 ALA A CA 1
ATOM 1491 C C . ALA A 1 183 ? -21.102 -38.918 26.229 1.00 56.38 183 ALA A C 1
ATOM 1493 O O . ALA A 1 183 ? -21.656 -38.328 25.307 1.00 56.38 183 ALA A O 1
ATOM 1494 N N . THR A 1 184 ? -21.766 -39.765 27.018 1.00 52.09 184 THR A N 1
ATOM 1495 C CA . THR A 1 184 ? -23.166 -40.157 26.789 1.00 52.09 184 THR A CA 1
ATOM 1496 C C . THR A 1 184 ? -24.181 -39.082 27.190 1.00 52.09 184 THR A C 1
A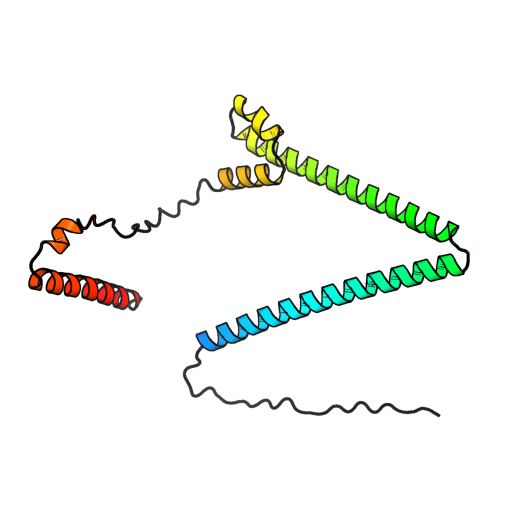TOM 1498 O O . THR A 1 184 ? -25.210 -38.954 26.523 1.00 52.09 184 THR A O 1
ATOM 1501 N N . SER A 1 185 ? -23.898 -38.246 28.201 1.00 49.47 185 SER A N 1
ATOM 1502 C CA . SER A 1 185 ? -24.824 -37.183 28.633 1.00 49.47 185 SER A CA 1
ATOM 1503 C C . SER A 1 185 ? -24.950 -36.008 27.655 1.00 49.47 185 SER A C 1
ATOM 1505 O O . SER A 1 185 ? -25.892 -35.233 27.783 1.00 49.47 185 SER A O 1
ATOM 1507 N N . LYS A 1 186 ? -24.044 -35.860 26.678 1.00 50.47 186 LYS A N 1
ATOM 1508 C CA . LYS A 1 186 ? -24.168 -34.846 25.612 1.00 50.47 186 LYS A CA 1
ATOM 1509 C C . LYS A 1 186 ? -25.130 -35.250 24.487 1.00 50.47 186 LYS A C 1
ATOM 1511 O O . LYS A 1 186 ? -25.425 -34.428 23.630 1.00 50.47 186 LYS A O 1
ATOM 1516 N N . THR A 1 187 ? -25.640 -36.483 24.504 1.00 47.69 187 THR A N 1
ATOM 1517 C CA . THR A 1 187 ? -26.457 -37.053 23.413 1.00 47.69 187 THR A CA 1
ATOM 1518 C C . THR A 1 187 ? -27.960 -37.064 23.706 1.00 47.69 187 THR A C 1
ATOM 1520 O O . THR A 1 187 ? -28.739 -37.550 22.894 1.00 47.69 187 THR A O 1
ATOM 1523 N N . LYS A 1 188 ? -28.408 -36.545 24.856 1.00 46.44 188 LYS A N 1
ATOM 1524 C CA . LYS A 1 188 ? -29.839 -36.367 25.142 1.00 46.44 188 LYS A CA 1
ATOM 1525 C C . LYS A 1 188 ? -30.174 -34.887 25.231 1.00 46.44 188 LYS A C 1
ATOM 1527 O O . LYS A 1 188 ? -30.211 -34.319 26.317 1.00 46.44 188 LYS A O 1
ATOM 1532 N N . VAL A 1 189 ? -30.429 -34.299 24.071 1.00 44.16 189 VAL A N 1
ATOM 1533 C CA . VAL A 1 189 ? -31.273 -33.111 23.945 1.00 44.16 189 VAL A CA 1
ATOM 1534 C C . VAL A 1 189 ? -32.562 -33.601 23.287 1.00 44.16 189 VAL A C 1
ATOM 1536 O O . VAL A 1 189 ? -32.554 -33.927 22.105 1.00 44.16 189 VAL A O 1
ATOM 1539 N N . ASN A 1 190 ? -33.616 -33.747 24.092 1.00 38.31 190 ASN A N 1
ATOM 1540 C CA . ASN A 1 190 ? -35.009 -33.719 23.641 1.00 38.31 190 ASN A CA 1
ATOM 1541 C C . ASN A 1 190 ? -35.587 -32.387 24.106 1.00 38.31 190 ASN A C 1
ATOM 1543 O O . ASN A 1 190 ? -35.314 -32.047 25.282 1.00 38.31 190 ASN A O 1
#